Protein AF-A0AAE0T7Z6-F1 (afdb_monomer_lite)

pLDDT: mean 78.96, std 19.2, range [40.0, 98.56]

Radius of gyration: 51.31 Å; chains: 1; bounding box: 105×43×134 Å

Foldseek 3Di:
DDDPPPPPPPPPPPDPPPPPVVLVPPPDPQQSVLVVVCVVPVDCVSNVVVVVQVVVQVVCVVVVNHDDDDDPPPPPVPPPPDDPVRVVVVVVVVVVVVVVVVVVVVVVVVVVVVVVVVVVVVVVVVVVVVVVVVVVVVVVVVVVVVVVVVVVVVVVVVVVVVVVVVVVVVVVCCVVVVDPVVPPVVPPPDDDD

Organism: NCBI:txid2493646

InterPro domains:
  IPR000837 AP-1 transcription factor [PR00042] (80-96)
  IPR000837 AP-1 transcription factor [PR00042] (97-113)
  IPR0008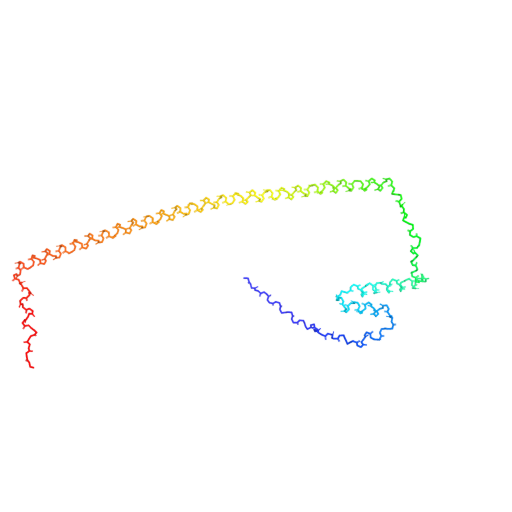37 AP-1 transcription factor [PR00042] (115-136)
  IPR000837 AP-1 transcription factor [PTHR23351] (67-143)
  IPR004827 Basic-leucine zipper domain [PF07716] (91-139)
  IPR004827 Basic-leucine zipper domain [PS00036] (92-107)
  IPR004827 Basic-leucine zipper domain [PS50217] (87-143)
  IPR004827 Basic-leucine zipper domain [SM00338] (85-149)
  IPR045314 G-box binding factor 1-like, bZIP domain, plant [cd14702] (92-139)
  IPR046347 Basic-leucine zipper domain superfamily [SSF57959] (89-145)

Secondary structure (DSSP, 8-state):
-------------S-----TTTTTT---HHHHHHHHHHHHH--SHHHHHHHHHHHHHHHHHHTT--S----STT---------HHHHHHHHHHHHHHHHHHHHHHHHHHHHHHHHHHHHHHHHHHHHHHHHHHHHHHHHHHHHHHHHHHHHHHHHHHHHHHHHHHHHHHHHHHHHHH---TTSSTTSSS----

Structure (mmCIF, N/CA/C/O backbone):
data_AF-A0AAE0T7Z6-F1
#
_entry.id   AF-A0AAE0T7Z6-F1
#
loop_
_atom_site.group_PDB
_atom_site.id
_atom_site.type_symbol
_atom_site.label_atom_id
_atom_site.label_alt_id
_atom_site.label_comp_id
_atom_site.label_asym_id
_atom_site.label_entity_id
_atom_site.label_seq_id
_atom_site.pdbx_PDB_ins_code
_atom_site.Cartn_x
_atom_site.Cartn_y
_atom_site.Cartn_z
_atom_site.occupancy
_atom_site.B_iso_or_equiv
_atom_site.auth_seq_id
_atom_site.auth_comp_id
_atom_site.auth_asym_id
_atom_site.auth_atom_id
_atom_site.pdbx_PDB_model_num
ATOM 1 N N . MET A 1 1 ? -0.550 -25.466 -12.190 1.00 42.50 1 MET A N 1
ATOM 2 C CA . MET A 1 1 ? -1.464 -25.586 -11.035 1.00 42.50 1 MET A CA 1
ATOM 3 C C . MET A 1 1 ? -2.795 -26.023 -11.608 1.00 42.50 1 MET A C 1
ATOM 5 O O . MET A 1 1 ? -3.252 -25.369 -12.529 1.00 42.50 1 MET A O 1
ATOM 9 N N . LYS A 1 2 ? -3.289 -27.204 -11.223 1.00 40.00 2 LYS A N 1
ATOM 10 C CA . LYS A 1 2 ? -4.511 -27.785 -11.791 1.00 40.00 2 LYS A CA 1
ATOM 11 C C . LYS A 1 2 ? -5.716 -27.111 -11.142 1.00 40.00 2 LYS A C 1
ATOM 13 O O . LYS A 1 2 ? -5.804 -27.109 -9.916 1.00 40.00 2 LYS A O 1
ATOM 18 N N . ASP A 1 3 ? -6.593 -26.559 -11.967 1.00 43.00 3 ASP A N 1
ATOM 19 C CA . ASP A 1 3 ? -7.880 -26.020 -11.553 1.00 43.00 3 ASP A CA 1
ATOM 20 C C . ASP A 1 3 ? -8.740 -27.156 -10.995 1.00 43.00 3 ASP A C 1
ATOM 22 O O . ASP A 1 3 ? -9.009 -28.153 -11.667 1.00 43.00 3 ASP A O 1
ATOM 26 N N . ILE A 1 4 ? -9.130 -27.029 -9.730 1.00 48.72 4 ILE A N 1
ATOM 27 C CA . ILE A 1 4 ? -10.102 -27.916 -9.102 1.00 48.72 4 ILE A CA 1
ATOM 28 C C . ILE A 1 4 ? -11.473 -27.390 -9.521 1.00 48.72 4 ILE A C 1
ATOM 30 O O . ILE A 1 4 ? -11.993 -26.444 -8.933 1.00 48.72 4 ILE A O 1
ATOM 34 N N . GLN A 1 5 ? -12.049 -27.994 -10.559 1.00 46.00 5 GLN A N 1
ATOM 35 C CA . GLN A 1 5 ? -13.480 -27.904 -10.819 1.00 46.00 5 GLN A CA 1
ATOM 36 C C . GLN A 1 5 ? -14.205 -28.641 -9.692 1.00 46.00 5 GLN A C 1
ATOM 38 O O . GLN A 1 5 ? -14.305 -29.867 -9.686 1.00 46.00 5 GLN A O 1
ATOM 43 N N . THR A 1 6 ? -14.685 -27.898 -8.700 1.00 53.03 6 THR A N 1
ATOM 44 C CA . THR A 1 6 ? -15.659 -28.419 -7.745 1.00 53.03 6 THR A CA 1
ATOM 45 C C . THR A 1 6 ? -17.020 -28.457 -8.431 1.00 53.03 6 THR A C 1
ATOM 47 O O . THR A 1 6 ? -17.718 -27.446 -8.491 1.00 53.03 6 THR A O 1
ATOM 50 N N . ASN A 1 7 ? -17.380 -29.631 -8.951 1.00 47.44 7 ASN A N 1
ATOM 51 C CA . ASN A 1 7 ? -18.761 -30.002 -9.240 1.00 47.44 7 ASN A CA 1
ATOM 52 C C . ASN A 1 7 ? -19.573 -29.871 -7.947 1.00 47.44 7 ASN A C 1
ATOM 54 O O . ASN A 1 7 ? -19.468 -30.710 -7.054 1.00 47.44 7 ASN A O 1
ATOM 58 N N . PHE A 1 8 ? -20.370 -28.814 -7.850 1.00 43.12 8 PHE A N 1
ATOM 59 C CA . PHE A 1 8 ? -21.420 -28.695 -6.849 1.00 43.12 8 PHE A CA 1
ATOM 60 C C . PHE A 1 8 ? -22.763 -28.838 -7.567 1.00 43.12 8 PHE A C 1
ATOM 62 O O . PHE A 1 8 ? -23.544 -27.897 -7.655 1.00 43.12 8 PHE A O 1
ATOM 69 N N . GLU A 1 9 ? -23.030 -30.031 -8.106 1.00 46.75 9 GLU A N 1
ATOM 70 C CA . GLU A 1 9 ? -24.392 -30.446 -8.464 1.00 46.75 9 GLU A CA 1
ATOM 71 C C . GLU A 1 9 ? -25.144 -30.814 -7.179 1.00 46.75 9 GLU A C 1
ATOM 73 O O . GLU A 1 9 ? -25.493 -31.960 -6.907 1.00 46.75 9 GLU A O 1
ATOM 78 N N . GLY A 1 10 ? -25.335 -29.808 -6.329 1.00 44.94 10 GLY A N 1
ATOM 79 C CA . GLY A 1 10 ? -26.368 -29.830 -5.313 1.00 44.94 10 GLY A CA 1
ATOM 80 C C . GLY A 1 10 ? -27.631 -29.313 -5.973 1.00 44.94 10 GLY A C 1
ATOM 81 O O . GLY A 1 10 ? -27.719 -28.124 -6.271 1.00 44.94 10 GLY A O 1
ATOM 82 N N . ILE A 1 11 ? -28.583 -30.210 -6.218 1.00 50.00 11 ILE A N 1
ATOM 83 C CA . ILE A 1 11 ? -29.955 -29.886 -6.605 1.00 50.00 11 ILE A CA 1
ATOM 84 C C . ILE A 1 11 ? -30.555 -29.056 -5.463 1.00 50.00 11 ILE A C 1
ATOM 86 O O . ILE A 1 11 ? -31.155 -29.586 -4.532 1.00 50.00 11 ILE A O 1
ATOM 90 N N . TRP A 1 12 ? -30.348 -27.744 -5.496 1.00 45.66 12 TRP A N 1
ATOM 91 C CA . TRP A 1 12 ? -31.204 -26.821 -4.773 1.00 45.66 12 TRP A CA 1
ATOM 92 C C . TRP A 1 12 ? -32.406 -26.589 -5.681 1.00 45.66 12 TRP A C 1
ATOM 94 O O . TRP A 1 12 ? -32.208 -26.152 -6.821 1.00 45.66 12 TRP A O 1
ATOM 104 N N . PRO A 1 13 ? -33.636 -26.915 -5.247 1.00 42.12 13 PRO A N 1
ATOM 105 C CA . PRO A 1 13 ? -34.819 -26.634 -6.044 1.00 42.12 13 PRO A CA 1
ATOM 106 C C . PRO A 1 13 ? -34.825 -25.128 -6.315 1.00 42.12 13 PRO A C 1
ATOM 108 O O . PRO A 1 13 ? -34.997 -24.322 -5.405 1.00 42.12 13 PRO A O 1
ATOM 111 N N . THR A 1 14 ? -34.541 -24.744 -7.561 1.00 50.53 14 THR A N 1
ATOM 112 C CA . THR A 1 14 ? -34.293 -23.343 -7.951 1.00 50.53 14 THR A CA 1
ATOM 113 C C . THR A 1 14 ? -35.596 -22.547 -8.081 1.00 50.53 14 THR A C 1
ATOM 115 O O . THR A 1 14 ? -35.606 -21.397 -8.498 1.00 50.53 14 THR A O 1
ATOM 118 N N . SER A 1 15 ? -36.714 -23.122 -7.664 1.00 51.69 15 SER A N 1
ATOM 119 C CA . SER A 1 15 ? -38.012 -22.473 -7.707 1.00 51.69 15 SER A CA 1
ATOM 120 C C . SER A 1 15 ? -38.960 -23.225 -6.782 1.00 51.69 15 SER A C 1
ATOM 122 O O . SER A 1 15 ? -39.793 -24.014 -7.225 1.00 51.69 15 SER A O 1
ATOM 124 N N . LEU A 1 16 ? -38.831 -22.992 -5.472 1.00 48.28 16 LEU A N 1
ATOM 125 C CA . LEU A 1 16 ? -40.032 -22.999 -4.645 1.00 48.28 16 LEU A CA 1
ATOM 126 C C . LEU A 1 16 ? -40.771 -21.716 -5.037 1.00 48.28 16 LEU A C 1
ATOM 128 O O . LEU A 1 16 ? -40.530 -20.649 -4.473 1.00 48.28 16 LEU A O 1
ATOM 132 N N . GLU A 1 17 ? -41.566 -21.793 -6.104 1.00 48.84 17 GLU A N 1
ATOM 133 C CA . GLU A 1 17 ? -42.569 -20.775 -6.379 1.00 48.84 17 GLU A CA 1
ATOM 134 C C . GLU A 1 17 ? -43.516 -20.810 -5.180 1.00 48.84 17 GLU A C 1
ATOM 136 O O . GLU A 1 17 ? -44.363 -21.691 -5.057 1.00 48.84 17 GLU A O 1
ATOM 141 N N . PHE A 1 18 ? -43.276 -19.922 -4.214 1.00 48.41 18 PHE A N 1
ATOM 142 C CA . PHE A 1 18 ? -44.240 -19.641 -3.165 1.00 48.41 18 PHE A CA 1
ATOM 143 C C . PHE A 1 18 ? -45.483 -19.124 -3.882 1.00 48.41 18 PHE A C 1
ATOM 145 O O . PHE A 1 18 ? -45.470 -18.017 -4.424 1.00 48.41 18 PHE A O 1
ATOM 152 N N . ASN A 1 19 ? -46.519 -19.958 -3.954 1.00 52.12 19 ASN A N 1
ATOM 153 C CA . ASN A 1 19 ? -47.765 -19.578 -4.588 1.00 52.12 19 ASN A CA 1
ATOM 154 C C . ASN A 1 19 ? -48.351 -18.393 -3.816 1.00 52.12 19 ASN A C 1
ATOM 156 O O . ASN A 1 19 ? -48.460 -18.407 -2.590 1.00 52.12 19 ASN A O 1
ATOM 160 N N . GLU A 1 20 ? -48.762 -17.365 -4.551 1.00 51.91 20 GLU A N 1
ATOM 161 C CA . GLU A 1 20 ? -49.383 -16.134 -4.043 1.00 51.91 20 GLU A CA 1
ATOM 162 C C . GLU A 1 20 ? -50.635 -16.413 -3.174 1.00 51.91 20 GLU A C 1
ATOM 164 O O . GLU A 1 20 ? -51.070 -15.573 -2.386 1.00 51.91 20 GLU A O 1
ATOM 169 N N . THR A 1 21 ? -51.172 -17.634 -3.263 1.00 53.25 21 THR A N 1
ATOM 170 C CA . THR A 1 21 ? -52.272 -18.175 -2.460 1.00 53.25 21 THR A CA 1
ATOM 171 C C . THR A 1 21 ? -51.919 -18.432 -0.993 1.00 53.25 21 THR A C 1
ATOM 173 O O . THR A 1 21 ? -52.811 -18.359 -0.152 1.00 53.25 21 THR A O 1
ATOM 176 N N . ASP A 1 22 ? -50.648 -18.662 -0.652 1.00 57.28 22 ASP A N 1
ATOM 177 C CA . ASP A 1 22 ? -50.241 -19.041 0.714 1.00 57.28 22 ASP A CA 1
ATOM 178 C C . ASP A 1 22 ? -50.213 -17.832 1.669 1.00 57.28 22 ASP A C 1
ATOM 180 O O . ASP A 1 22 ? -50.346 -17.962 2.887 1.00 57.28 22 ASP A O 1
ATOM 184 N N . LEU A 1 23 ? -50.095 -16.618 1.120 1.00 54.03 23 LEU A N 1
ATOM 185 C CA . LEU A 1 23 ? -50.122 -15.363 1.882 1.00 54.03 23 LEU A CA 1
ATOM 186 C C . LEU A 1 23 ? -51.544 -14.932 2.274 1.00 54.03 23 LEU A C 1
ATOM 188 O O . LEU A 1 23 ? -51.715 -14.147 3.211 1.00 54.03 23 LEU A O 1
ATOM 192 N N . ILE A 1 24 ? -52.562 -15.440 1.571 1.00 56.72 24 ILE A N 1
ATOM 193 C CA . ILE A 1 24 ? -53.980 -15.118 1.796 1.00 56.72 24 ILE A CA 1
ATOM 194 C C . ILE A 1 24 ? -54.523 -15.861 3.032 1.00 56.72 24 ILE A C 1
ATOM 196 O O . ILE A 1 24 ? -55.458 -15.387 3.675 1.00 56.72 24 ILE A O 1
ATOM 200 N N . GLU A 1 25 ? -53.898 -16.975 3.427 1.00 59.03 25 GLU A N 1
ATOM 201 C CA . GLU A 1 25 ? -54.308 -17.794 4.579 1.00 59.03 25 GLU A CA 1
ATOM 202 C C . GLU A 1 25 ? -53.742 -17.328 5.937 1.00 59.03 25 GLU A C 1
ATOM 204 O O . GLU A 1 25 ? -54.143 -17.835 6.992 1.00 59.03 25 GLU A O 1
ATOM 209 N N . ILE A 1 26 ? -52.847 -16.333 5.956 1.00 62.91 26 ILE A N 1
ATOM 210 C CA . ILE A 1 26 ? -52.280 -15.794 7.201 1.00 62.91 26 ILE A CA 1
ATOM 211 C C . ILE A 1 26 ? -53.323 -14.909 7.898 1.00 62.91 26 ILE A C 1
ATOM 213 O O . ILE A 1 26 ? -53.554 -13.765 7.512 1.00 62.91 26 ILE A O 1
ATOM 217 N N . LYS A 1 27 ? -53.932 -15.436 8.967 1.00 68.50 27 LYS A N 1
ATOM 218 C CA . LYS A 1 27 ? -54.974 -14.745 9.755 1.00 68.50 27 LYS A CA 1
ATOM 219 C C . LYS A 1 27 ? -54.482 -13.496 10.493 1.00 68.50 27 LYS A C 1
ATOM 221 O O . LYS A 1 27 ? -55.284 -12.617 10.790 1.00 68.50 27 LYS A O 1
ATOM 226 N N . ASP A 1 28 ? -53.196 -13.439 10.836 1.00 80.25 28 ASP A N 1
ATOM 227 C CA . ASP A 1 28 ? -52.617 -12.316 11.573 1.00 80.25 28 ASP A CA 1
ATOM 228 C C . ASP A 1 28 ? -52.152 -11.222 10.604 1.00 80.25 28 ASP A C 1
ATOM 230 O O . ASP A 1 28 ? -51.183 -11.384 9.855 1.00 80.25 28 ASP A O 1
ATOM 234 N N . GLU A 1 29 ? -52.854 -10.088 10.639 1.00 85.31 29 GLU A N 1
ATOM 235 C CA . GLU A 1 29 ? -52.602 -8.936 9.774 1.00 85.31 29 GLU A CA 1
ATOM 236 C C . GLU A 1 29 ? -51.159 -8.434 9.884 1.00 85.31 29 GLU A C 1
ATOM 238 O O . GLU A 1 29 ? -50.555 -8.033 8.888 1.00 85.31 29 GLU A O 1
ATOM 243 N N . THR A 1 30 ? -50.574 -8.492 11.080 1.00 84.69 30 THR A N 1
ATOM 244 C CA . THR A 1 30 ? -49.224 -7.972 11.312 1.00 84.69 30 THR A CA 1
ATOM 245 C C . THR A 1 30 ? -48.164 -8.848 10.648 1.00 84.69 30 THR A C 1
ATOM 247 O O . THR A 1 30 ? -47.227 -8.339 10.026 1.00 84.69 30 THR A O 1
ATOM 250 N N . VAL A 1 31 ? -48.349 -10.167 10.708 1.00 86.25 31 VAL A N 1
ATOM 251 C CA . VAL A 1 31 ? -47.479 -11.162 10.071 1.00 86.25 31 VAL A CA 1
ATOM 252 C C . VAL A 1 31 ? -47.603 -11.077 8.551 1.00 86.25 31 VAL A C 1
ATOM 254 O O . VAL A 1 31 ? -46.588 -11.072 7.850 1.00 86.25 31 VAL A O 1
ATOM 257 N N . ARG A 1 32 ? -48.830 -10.909 8.042 1.00 86.88 32 ARG A N 1
ATOM 258 C CA . ARG A 1 32 ? -49.098 -10.710 6.611 1.00 86.88 32 ARG A CA 1
ATOM 259 C C . ARG A 1 32 ? -48.392 -9.467 6.067 1.00 86.88 32 ARG A C 1
ATOM 261 O O . ARG A 1 32 ? -47.738 -9.533 5.029 1.00 86.88 32 ARG A O 1
ATOM 268 N N . GLN A 1 33 ? -48.451 -8.347 6.787 1.00 88.69 33 GLN A N 1
ATOM 269 C CA . GLN A 1 33 ? -47.761 -7.115 6.393 1.00 88.69 33 GLN A CA 1
ATOM 270 C C . GLN A 1 33 ? -46.238 -7.279 6.348 1.00 88.69 33 GLN A C 1
ATOM 272 O O . GLN A 1 33 ? -45.601 -6.789 5.416 1.00 88.69 33 GLN A O 1
ATOM 277 N N . ALA A 1 34 ? -45.642 -7.995 7.306 1.00 89.88 34 ALA A N 1
ATOM 278 C CA . ALA A 1 34 ? -44.207 -8.278 7.288 1.00 89.88 34 ALA A CA 1
ATOM 279 C C . ALA A 1 34 ? -43.800 -9.145 6.080 1.00 89.88 34 ALA A C 1
ATOM 281 O O . ALA A 1 34 ? -42.752 -8.900 5.477 1.00 89.88 34 ALA A O 1
ATOM 282 N N . ALA A 1 35 ? -44.639 -10.113 5.694 1.00 88.94 35 ALA A N 1
ATOM 283 C CA . ALA A 1 35 ? -44.428 -10.947 4.511 1.00 88.94 35 ALA A CA 1
ATOM 284 C C . ALA A 1 35 ? -44.523 -10.155 3.202 1.00 88.94 35 ALA A C 1
ATOM 286 O O . ALA A 1 35 ? -43.626 -10.251 2.364 1.00 88.94 35 ALA A O 1
ATOM 287 N N . LEU A 1 36 ? -45.528 -9.287 3.071 1.00 89.62 36 LEU A N 1
ATOM 288 C CA . LEU A 1 36 ? -45.643 -8.384 1.923 1.00 89.62 36 LEU A CA 1
ATOM 289 C C . LEU A 1 36 ? -44.443 -7.431 1.827 1.00 89.62 36 LEU A C 1
ATOM 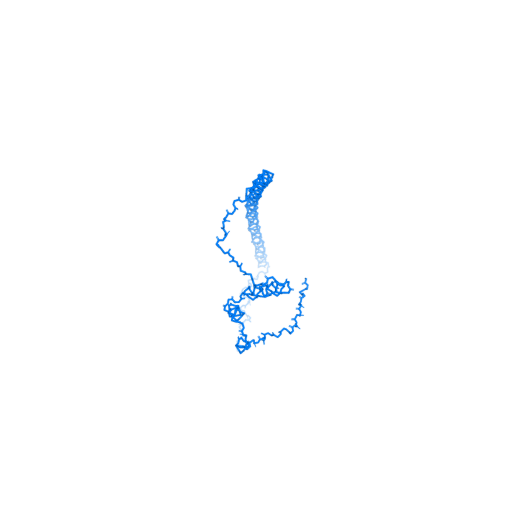291 O O . LEU A 1 36 ? -43.902 -7.223 0.744 1.00 89.62 36 LEU A O 1
ATOM 295 N N . GLN A 1 37 ? -43.971 -6.890 2.955 1.00 90.00 37 GLN A N 1
ATOM 296 C CA . GLN A 1 37 ? -42.778 -6.037 2.976 1.00 90.00 37 GLN A CA 1
ATOM 297 C C . GLN A 1 37 ? -41.517 -6.789 2.548 1.00 90.00 37 GLN A C 1
ATOM 299 O O . GLN A 1 37 ? -40.691 -6.230 1.824 1.00 90.00 37 GLN A O 1
ATOM 304 N N . TYR A 1 38 ? -41.359 -8.045 2.967 1.00 91.94 38 TYR A N 1
ATOM 305 C CA . TYR A 1 38 ? -40.264 -8.894 2.504 1.00 91.94 38 TYR A CA 1
ATOM 306 C C . TYR A 1 38 ? -40.332 -9.116 0.993 1.00 91.94 38 TYR A C 1
ATOM 308 O O . TYR A 1 38 ? -39.331 -8.907 0.314 1.00 91.94 38 TYR A O 1
ATOM 316 N N . GLN A 1 39 ? -41.510 -9.448 0.463 1.00 87.88 39 GLN A N 1
ATOM 317 C CA . GLN A 1 39 ? -41.711 -9.657 -0.971 1.00 87.88 39 GLN A CA 1
ATOM 318 C C . GLN A 1 39 ? -41.406 -8.391 -1.787 1.00 87.88 39 GLN A C 1
ATOM 320 O O . GLN A 1 39 ? -40.763 -8.468 -2.829 1.00 87.88 39 GLN A O 1
ATOM 325 N N . GLN A 1 40 ? -41.809 -7.217 -1.294 1.00 90.31 40 GLN A N 1
ATOM 326 C CA . GLN A 1 40 ? -41.565 -5.937 -1.966 1.00 90.31 40 GLN A CA 1
ATOM 327 C C . GLN A 1 40 ? -40.098 -5.488 -1.905 1.00 90.31 40 GLN A C 1
ATOM 329 O O . GLN A 1 40 ? -39.595 -4.901 -2.859 1.00 90.31 40 GLN A O 1
ATOM 334 N N . THR A 1 41 ? -39.409 -5.712 -0.781 1.00 89.19 41 THR A N 1
ATOM 335 C CA . THR A 1 41 ? -38.055 -5.169 -0.549 1.00 89.19 41 THR A CA 1
ATOM 336 C C . THR A 1 41 ? -36.927 -6.181 -0.749 1.00 89.19 41 THR A C 1
ATOM 338 O O . THR A 1 41 ? -35.766 -5.783 -0.827 1.00 89.19 41 THR A O 1
ATOM 341 N N . GLY A 1 42 ? -37.230 -7.481 -0.766 1.00 88.75 42 GLY A N 1
ATOM 342 C CA . GLY A 1 42 ? -36.255 -8.578 -0.756 1.00 88.75 42 GLY A CA 1
ATOM 343 C C . GLY A 1 42 ? -35.429 -8.683 0.536 1.00 88.75 42 GLY A C 1
ATOM 344 O O . GLY A 1 42 ? -34.536 -9.523 0.641 1.00 88.75 42 GLY A O 1
ATOM 345 N N . SER A 1 43 ? -35.687 -7.833 1.535 1.00 90.56 43 SER A N 1
ATOM 346 C CA . SER A 1 43 ? -34.926 -7.785 2.784 1.00 90.56 43 SER A CA 1
ATOM 347 C C . SER A 1 43 ? -35.570 -8.677 3.834 1.00 90.56 43 SER A C 1
ATOM 349 O O . SER A 1 43 ? -36.682 -8.396 4.254 1.00 90.56 43 SER A O 1
ATOM 351 N N . LEU A 1 44 ? -34.872 -9.707 4.323 1.00 92.75 44 LEU A N 1
ATOM 352 C CA . LEU A 1 44 ? -35.381 -10.674 5.318 1.00 92.75 44 LEU A CA 1
ATOM 353 C C . LEU A 1 44 ? -35.724 -10.052 6.696 1.00 92.75 44 LEU A C 1
ATOM 355 O O . LEU A 1 44 ? -36.350 -10.675 7.553 1.00 92.75 44 LEU A O 1
ATOM 359 N N . LEU A 1 45 ? -35.314 -8.805 6.927 1.00 93.69 45 LEU A N 1
ATOM 360 C CA . LEU A 1 45 ? -35.407 -8.131 8.218 1.00 93.69 45 LEU A CA 1
ATOM 361 C C . LEU A 1 45 ? -36.836 -8.001 8.799 1.00 93.69 45 LEU A C 1
ATOM 363 O O . LEU A 1 45 ? -36.968 -8.183 10.012 1.00 93.69 45 LEU A O 1
ATOM 367 N N . PRO A 1 46 ? -37.901 -7.692 8.029 1.00 92.50 46 PRO A N 1
ATOM 368 C CA . PRO A 1 46 ? -39.267 -7.602 8.549 1.00 92.50 46 PRO A CA 1
ATOM 369 C C . PRO A 1 46 ? -39.763 -8.927 9.138 1.00 92.50 46 PRO A C 1
ATOM 371 O O . PRO A 1 46 ? -40.357 -8.927 10.215 1.00 92.50 46 PRO A O 1
ATOM 374 N N . ILE A 1 47 ? -39.440 -10.053 8.493 1.00 93.00 47 ILE A N 1
ATOM 375 C CA . ILE A 1 47 ? -39.808 -11.397 8.960 1.00 93.00 47 ILE A CA 1
ATOM 376 C C . ILE A 1 47 ? -39.082 -11.739 10.259 1.00 93.00 47 ILE A C 1
ATOM 378 O O . ILE A 1 47 ? -39.716 -12.117 11.239 1.00 93.00 47 ILE A O 1
ATOM 382 N N . VAL A 1 48 ? -37.764 -11.527 10.305 1.00 95.12 48 VAL A N 1
ATOM 383 C CA . VAL A 1 48 ? -36.949 -11.823 11.499 1.00 95.12 48 VAL A CA 1
ATOM 384 C C . VAL A 1 48 ? -37.387 -10.978 12.696 1.00 95.12 48 VAL A C 1
ATOM 386 O O . VAL A 1 48 ? -37.447 -11.462 13.826 1.00 95.12 48 VAL A O 1
ATOM 389 N N . LYS A 1 49 ? -37.730 -9.705 12.466 1.00 92.88 49 LYS A N 1
ATOM 390 C CA . LYS A 1 49 ? -38.285 -8.842 13.516 1.00 92.88 49 LYS A CA 1
ATOM 391 C C . LYS A 1 49 ? -39.618 -9.370 14.036 1.00 92.88 49 LYS A C 1
ATOM 393 O O . LYS A 1 49 ? -39.840 -9.323 15.245 1.00 92.88 49 LYS A O 1
ATOM 398 N N . MET A 1 50 ? -40.481 -9.858 13.147 1.00 92.00 50 MET A N 1
ATOM 399 C CA . MET A 1 50 ? -41.765 -10.436 13.533 1.00 92.00 50 MET A CA 1
ATOM 400 C C . MET A 1 50 ? -41.579 -11.716 14.352 1.00 92.00 50 MET A C 1
ATOM 402 O O . MET A 1 50 ? -42.138 -11.824 15.439 1.00 92.00 50 MET A O 1
ATOM 406 N N . GLU A 1 51 ? -40.722 -12.632 13.898 1.00 92.69 51 GLU A N 1
ATOM 407 C CA . GLU A 1 51 ? -40.398 -13.869 14.619 1.00 92.69 51 GLU A CA 1
ATOM 408 C C . GLU A 1 51 ? -39.896 -13.572 16.039 1.00 92.69 51 GLU A C 1
ATOM 410 O O . GLU A 1 51 ? -40.391 -14.126 17.025 1.00 92.69 51 GLU A O 1
ATOM 415 N N . LEU A 1 52 ? -38.953 -12.632 16.160 1.00 94.50 52 LEU A N 1
ATOM 416 C CA . LEU A 1 52 ? -38.421 -12.211 17.450 1.00 94.50 52 LEU A CA 1
ATOM 417 C C . LEU A 1 52 ? -39.514 -11.608 18.344 1.00 94.50 52 LEU A C 1
ATOM 419 O O . LEU A 1 52 ? -39.567 -11.920 19.535 1.00 94.50 52 LEU A O 1
ATOM 423 N N . LYS A 1 53 ? -40.400 -10.778 17.780 1.00 90.75 53 LYS A N 1
ATOM 424 C CA . LYS A 1 53 ? -41.534 -10.186 18.504 1.00 90.75 53 LYS A CA 1
ATOM 425 C C . LYS A 1 53 ? -42.468 -11.274 19.043 1.00 90.75 53 LYS A C 1
ATOM 427 O O . LYS A 1 53 ? -42.754 -11.271 20.239 1.00 90.75 53 LYS A O 1
ATOM 432 N N . CYS A 1 54 ? -42.880 -12.227 18.206 1.00 89.94 54 CYS A N 1
ATOM 433 C CA . CYS A 1 54 ? -43.737 -13.346 18.606 1.00 89.94 54 CYS A CA 1
ATOM 434 C C . CYS A 1 54 ? -43.089 -14.185 19.712 1.00 89.94 54 CYS A C 1
ATOM 436 O O . CYS A 1 54 ? -43.734 -14.486 20.714 1.00 89.94 54 CYS A O 1
ATOM 438 N N . LYS A 1 55 ? -41.792 -14.488 19.589 1.00 93.25 55 LYS A N 1
ATOM 439 C CA . LYS A 1 55 ? -41.047 -15.254 20.597 1.00 93.25 55 LYS A CA 1
ATOM 440 C C . LYS A 1 55 ? -40.980 -14.539 21.947 1.00 93.25 55 LYS A C 1
ATOM 442 O O . LYS A 1 55 ? -41.128 -15.168 22.993 1.00 93.25 55 LYS A O 1
ATOM 447 N N . ILE A 1 56 ? -40.767 -13.224 21.941 1.00 92.38 56 ILE A N 1
ATOM 448 C CA . ILE A 1 56 ? -40.759 -12.413 23.166 1.00 92.38 56 ILE A CA 1
ATOM 449 C C . ILE A 1 56 ? -42.148 -12.411 23.811 1.00 92.38 56 ILE A C 1
ATOM 451 O O . ILE A 1 56 ? -42.252 -12.656 25.012 1.00 92.38 56 ILE A O 1
ATOM 455 N N . LEU A 1 57 ? -43.204 -12.179 23.027 1.00 87.69 57 LEU A N 1
ATOM 456 C CA . LEU A 1 57 ? -44.578 -12.160 23.534 1.00 87.69 57 LEU A CA 1
ATOM 457 C C . LEU A 1 57 ? -45.001 -13.525 24.084 1.00 87.69 57 LEU A C 1
ATOM 459 O O . LEU A 1 57 ? -45.553 -13.591 25.177 1.00 87.69 57 LEU A O 1
ATOM 463 N N . GLN A 1 58 ? -44.661 -14.618 23.400 1.00 90.56 58 GLN A N 1
ATOM 464 C CA . GLN A 1 58 ? -44.920 -15.977 23.874 1.00 90.56 58 GLN A CA 1
ATOM 465 C C . GLN A 1 58 ? -44.234 -16.251 25.219 1.00 90.56 58 GLN A C 1
ATOM 467 O O . GLN A 1 58 ? -44.865 -16.758 26.147 1.00 90.56 58 GLN A O 1
ATOM 472 N N . ASN A 1 59 ? -42.961 -15.866 25.356 1.00 91.88 59 ASN A N 1
ATOM 473 C CA . ASN A 1 59 ? -42.233 -16.012 26.617 1.00 91.88 59 ASN A CA 1
ATOM 474 C C . ASN A 1 59 ? -42.880 -15.197 27.747 1.00 91.88 59 ASN A C 1
ATOM 476 O O . ASN A 1 59 ? -42.989 -15.693 28.866 1.00 91.88 59 ASN A O 1
ATOM 480 N N . ARG A 1 60 ? -43.346 -13.977 27.468 1.00 91.31 60 ARG A N 1
ATOM 481 C CA . ARG A 1 60 ? -44.041 -13.140 28.458 1.00 91.31 60 ARG A CA 1
ATOM 482 C C . ARG A 1 60 ? -45.393 -13.713 28.862 1.00 91.31 60 ARG A C 1
ATOM 484 O O . ARG A 1 60 ? -45.676 -13.803 30.053 1.00 91.31 60 ARG A O 1
ATOM 491 N N . LEU A 1 61 ? -46.189 -14.169 27.897 1.00 88.56 61 LEU A N 1
ATOM 492 C CA . LEU A 1 61 ? -47.474 -14.818 28.162 1.00 88.56 61 LEU A CA 1
ATOM 493 C C . LEU A 1 61 ? -47.296 -16.082 29.006 1.00 88.56 61 LEU A C 1
ATOM 495 O O . LEU A 1 61 ? -48.040 -16.278 29.961 1.00 88.56 61 LEU A O 1
ATOM 499 N N . SER A 1 62 ? -46.257 -16.884 28.741 1.00 90.06 62 SER A N 1
ATOM 500 C CA . SER A 1 62 ? -45.944 -18.065 29.561 1.00 90.06 62 SER A CA 1
ATOM 501 C C . SER A 1 62 ? -45.579 -17.731 31.014 1.00 90.06 62 SER A C 1
ATOM 503 O O . SER A 1 62 ? -45.707 -18.581 31.890 1.00 90.06 62 SER A O 1
ATOM 505 N N . ARG A 1 63 ? -45.155 -16.489 31.279 1.00 92.25 63 ARG A N 1
ATOM 506 C CA . ARG A 1 63 ? -44.857 -15.953 32.616 1.00 92.25 63 ARG A CA 1
ATOM 507 C C . ARG A 1 63 ? -46.017 -15.155 33.221 1.00 92.25 63 ARG A C 1
ATOM 509 O O . ARG A 1 63 ? -45.893 -14.681 34.343 1.00 92.25 63 ARG A O 1
ATOM 516 N N . GLY A 1 64 ? -47.125 -14.991 32.493 1.00 89.44 64 GLY A N 1
ATOM 517 C CA . GLY A 1 64 ? -48.273 -14.184 32.918 1.00 89.44 64 GLY A CA 1
ATOM 518 C C . GLY A 1 64 ? -48.069 -12.666 32.816 1.00 89.44 64 GLY A C 1
ATOM 519 O O . GLY A 1 64 ? -48.856 -11.914 33.376 1.00 89.44 64 GLY A O 1
ATOM 520 N N . GLU A 1 65 ? -47.040 -12.192 32.104 1.00 82.44 65 GLU A N 1
ATOM 521 C CA . GLU A 1 65 ? -46.613 -10.778 32.072 1.00 82.44 65 GLU A CA 1
ATOM 522 C C . GLU A 1 65 ? -47.335 -9.906 31.017 1.00 82.44 65 GLU A C 1
ATOM 524 O O . GLU A 1 65 ? -46.882 -8.793 30.730 1.00 82.44 65 GLU A O 1
ATOM 529 N N . GLY A 1 66 ? -48.428 -10.402 30.423 1.00 80.75 66 GLY A N 1
ATOM 530 C CA . GLY A 1 66 ? -49.260 -9.673 29.452 1.00 80.75 66 GLY A CA 1
ATOM 531 C C . GLY A 1 66 ? -48.525 -9.152 28.203 1.00 80.75 66 GLY A C 1
ATOM 532 O O . GLY A 1 66 ? -47.349 -9.454 27.961 1.00 80.75 66 GLY A O 1
ATOM 533 N N . GLU A 1 67 ? -49.238 -8.370 27.385 1.00 80.50 67 GLU A N 1
ATOM 534 C CA . GLU A 1 67 ? -48.660 -7.661 26.236 1.00 80.50 67 GLU A CA 1
ATOM 535 C C . GLU A 1 67 ? -47.834 -6.442 26.692 1.00 80.50 67 GLU A C 1
ATOM 537 O O . GLU A 1 67 ? -48.081 -5.851 27.742 1.00 80.50 67 GLU A O 1
ATOM 542 N N . ILE A 1 68 ? -46.795 -6.092 25.926 1.00 80.12 68 ILE A N 1
ATOM 543 C CA . ILE A 1 68 ? -45.903 -4.974 26.255 1.00 80.12 68 ILE A CA 1
ATOM 544 C C . ILE A 1 68 ? -46.599 -3.651 25.935 1.00 80.12 68 ILE A C 1
ATOM 546 O O . ILE A 1 68 ? -46.569 -3.196 24.793 1.00 80.12 68 ILE A O 1
ATOM 550 N N . GLU A 1 69 ? -47.144 -2.993 26.950 1.00 77.06 69 GLU A N 1
ATOM 551 C CA . GLU A 1 69 ? -47.550 -1.594 26.844 1.00 77.06 69 GLU A CA 1
ATOM 552 C C . GLU A 1 69 ? -46.312 -0.706 27.007 1.00 77.06 69 GLU A C 1
ATOM 554 O O . GLU A 1 69 ? -45.737 -0.577 28.089 1.00 77.06 69 GLU A O 1
ATOM 559 N N . ILE A 1 70 ? -45.836 -0.141 25.897 1.00 71.62 70 ILE A N 1
ATOM 560 C CA . ILE A 1 70 ? -44.751 0.839 25.930 1.00 71.62 70 ILE A CA 1
ATOM 561 C C . ILE A 1 70 ? -45.389 2.199 26.180 1.00 71.62 70 ILE A C 1
ATOM 563 O O . ILE A 1 70 ? -45.928 2.817 25.262 1.00 71.62 70 ILE A O 1
ATOM 567 N N . ASP A 1 71 ? -45.312 2.671 27.419 1.00 71.69 71 ASP A N 1
ATOM 568 C CA . ASP A 1 71 ? -45.645 4.053 27.720 1.00 71.69 71 ASP A CA 1
ATOM 569 C C . ASP A 1 71 ? -44.531 4.973 27.196 1.00 71.69 71 ASP A C 1
ATOM 571 O O . ASP A 1 71 ? -43.426 5.048 27.734 1.00 71.69 71 ASP A O 1
ATOM 575 N N . PHE A 1 72 ? -44.814 5.658 26.091 1.00 71.31 72 PHE A N 1
ATOM 576 C CA . PHE A 1 72 ? -43.897 6.632 25.502 1.00 71.31 72 PHE A CA 1
ATOM 577 C C . PHE A 1 72 ? -43.947 7.994 26.206 1.00 71.31 72 PHE A C 1
ATOM 579 O O . PHE A 1 72 ? -43.111 8.848 25.906 1.00 71.31 72 PHE A O 1
ATOM 586 N N . THR A 1 73 ? -44.895 8.211 27.125 1.00 67.38 73 THR A N 1
ATOM 587 C CA . THR A 1 73 ? -45.089 9.501 27.801 1.00 67.38 73 THR A CA 1
ATOM 588 C C . THR A 1 73 ? -44.186 9.676 29.023 1.00 67.38 73 THR A C 1
ATOM 590 O O . THR A 1 73 ? -43.749 10.790 29.293 1.00 67.38 73 THR A O 1
ATOM 593 N N . SER A 1 74 ? -43.783 8.585 29.681 1.00 59.25 74 SER A N 1
ATOM 594 C CA . SER A 1 74 ? -42.840 8.583 30.815 1.00 59.25 74 SER A CA 1
ATOM 595 C C . SER A 1 74 ? -41.364 8.621 30.421 1.00 59.25 74 SER A C 1
ATOM 597 O O . SER A 1 74 ? -40.481 8.497 31.273 1.00 59.25 74 SER A O 1
ATOM 599 N N . ARG A 1 75 ? -41.051 8.837 29.138 1.00 57.88 75 ARG A N 1
ATOM 600 C CA . ARG A 1 75 ? -39.673 9.027 28.672 1.00 57.88 75 ARG A CA 1
ATOM 601 C C . ARG A 1 75 ? -39.187 10.437 29.006 1.00 57.88 75 ARG A C 1
ATOM 603 O O . ARG A 1 75 ? -38.687 11.155 28.142 1.00 57.88 75 ARG A O 1
ATOM 610 N N . GLU A 1 76 ? -39.293 10.824 30.272 1.00 61.91 76 GLU A N 1
ATOM 611 C CA . GLU A 1 76 ? -38.382 11.816 30.804 1.00 61.91 76 GLU A CA 1
ATOM 612 C C . GLU A 1 76 ? -36.993 11.271 30.509 1.00 61.91 76 GLU A C 1
ATOM 614 O O . GLU A 1 76 ? -36.631 10.158 30.899 1.00 61.91 76 GLU A O 1
ATOM 619 N N . SER A 1 77 ? -36.252 12.011 29.694 1.00 58.19 77 SER A N 1
ATOM 620 C CA . SER A 1 77 ? -34.840 11.799 29.450 1.00 58.19 77 SER A CA 1
ATOM 621 C C . SER A 1 77 ? -34.135 11.939 30.790 1.00 58.19 77 SER A C 1
ATOM 623 O O . SER A 1 77 ? -33.617 13.008 31.108 1.00 58.19 77 SER A O 1
ATOM 625 N N . GLY A 1 78 ? -34.198 10.886 31.605 1.00 54.00 78 GLY A N 1
ATOM 626 C CA . GLY A 1 78 ? -33.550 10.800 32.888 1.00 54.00 78 GLY A CA 1
ATOM 627 C C . GLY A 1 78 ? -32.090 11.042 32.601 1.00 54.00 78 GLY A C 1
ATOM 628 O O . GLY A 1 78 ? -31.406 10.196 32.023 1.00 54.00 78 GLY A O 1
ATOM 629 N N . GLN A 1 79 ? -31.642 12.250 32.918 1.00 59.56 79 GLN A N 1
ATOM 630 C CA . GLN A 1 79 ? -30.241 12.581 33.001 1.00 59.56 79 GLN A CA 1
ATOM 631 C C . GLN A 1 79 ? -29.719 11.697 34.127 1.00 59.56 79 GLN A C 1
ATOM 633 O O . GLN A 1 79 ? -29.719 12.094 35.288 1.00 59.56 79 GLN A O 1
ATOM 638 N N . PHE A 1 80 ? -29.367 10.453 33.793 1.00 64.81 80 PHE A N 1
ATOM 639 C CA . PHE A 1 80 ? -28.622 9.581 34.679 1.00 64.81 80 PHE A CA 1
ATOM 640 C C . PHE A 1 80 ? -27.363 10.365 35.021 1.00 64.81 80 PHE A C 1
ATOM 642 O O . PHE A 1 80 ? -26.494 10.568 34.168 1.00 64.81 80 PHE A O 1
ATOM 649 N N . GLN A 1 81 ? -27.329 10.911 36.236 1.00 75.31 81 GLN A N 1
ATOM 650 C CA . GLN A 1 81 ? -26.164 11.611 36.736 1.00 75.31 81 GLN A CA 1
ATOM 651 C C . GLN A 1 81 ? -25.067 10.561 36.835 1.00 75.31 81 GLN A C 1
ATOM 653 O O . GLN A 1 81 ? -25.124 9.666 37.675 1.00 75.31 81 GLN A O 1
ATOM 658 N N . LEU A 1 82 ? -24.126 10.623 35.893 1.00 78.38 82 LEU A N 1
ATOM 659 C CA . LEU A 1 82 ? -22.995 9.711 35.847 1.00 78.38 82 LEU A CA 1
ATOM 660 C C . LEU A 1 82 ? -22.260 9.801 37.179 1.00 78.38 82 LEU A C 1
ATOM 662 O O . LEU A 1 82 ? -21.946 10.901 37.647 1.00 78.38 82 LEU A O 1
ATOM 666 N N . SER A 1 83 ? -21.963 8.644 37.766 1.00 87.12 83 SER A N 1
ATOM 667 C CA . SER A 1 83 ? -21.128 8.602 38.962 1.00 87.12 83 SER A CA 1
ATOM 668 C C . SER A 1 83 ? -19.779 9.268 38.653 1.00 87.12 83 SER A C 1
ATOM 670 O O . SER A 1 83 ? -19.272 9.124 37.532 1.00 87.12 83 SER A O 1
ATOM 672 N N . PRO A 1 84 ? -19.148 9.974 39.608 1.00 87.31 84 PRO A N 1
ATOM 673 C CA . PRO A 1 84 ? -17.814 10.541 39.406 1.00 87.31 84 PRO A CA 1
ATOM 674 C C . PRO A 1 84 ? -16.803 9.509 38.872 1.00 87.31 84 PRO A C 1
ATOM 676 O O . PRO A 1 84 ? -15.965 9.842 38.033 1.00 87.31 84 PRO A O 1
ATOM 679 N N . GLU A 1 85 ? -16.940 8.237 39.262 1.00 89.25 85 GLU A N 1
ATOM 680 C CA . GLU A 1 85 ? -16.107 7.140 38.756 1.00 89.25 85 GLU A CA 1
ATOM 681 C C . GLU A 1 85 ? -16.350 6.841 37.260 1.00 89.25 85 GLU A C 1
ATOM 683 O O . GLU A 1 85 ? -15.417 6.584 36.493 1.00 89.25 85 GLU A O 1
ATOM 688 N N . GLU A 1 86 ? -17.603 6.912 36.803 1.00 89.19 86 GLU A N 1
ATOM 689 C CA . GLU A 1 86 ? -17.951 6.729 35.390 1.00 89.19 86 GLU A CA 1
ATOM 690 C C . GLU A 1 86 ? -17.431 7.878 34.531 1.00 89.19 86 GLU A C 1
ATOM 692 O O . GLU A 1 86 ? -16.911 7.643 33.436 1.00 89.19 86 GLU A O 1
ATOM 697 N N . ILE A 1 87 ? -17.503 9.111 35.041 1.00 90.31 87 ILE A N 1
ATOM 698 C CA . ILE A 1 87 ? -16.956 10.297 34.372 1.00 90.31 87 ILE A CA 1
ATOM 699 C C . ILE A 1 87 ? -15.445 10.135 34.170 1.00 90.31 87 ILE A C 1
ATOM 701 O O . ILE A 1 87 ? -14.938 10.358 33.064 1.00 90.31 87 ILE A O 1
ATOM 705 N N . GLU A 1 88 ? -14.717 9.688 35.195 1.00 94.06 88 GLU A N 1
ATOM 706 C CA . GLU A 1 88 ? -13.275 9.452 35.097 1.00 94.06 88 GLU A CA 1
ATOM 707 C C . GLU A 1 88 ? -12.942 8.347 34.081 1.00 94.06 88 GLU A C 1
ATOM 709 O O . GLU A 1 88 ? -12.055 8.509 33.234 1.00 94.06 88 GLU A O 1
ATOM 714 N N . ARG A 1 89 ? -13.699 7.243 34.096 1.00 95.19 89 ARG A N 1
ATOM 715 C CA . ARG A 1 89 ? -13.540 6.135 33.142 1.00 95.19 89 ARG A CA 1
ATOM 716 C C . ARG A 1 89 ? -13.772 6.591 31.699 1.00 95.19 89 ARG A C 1
ATOM 718 O O . ARG A 1 89 ? -13.007 6.227 30.799 1.00 95.19 89 ARG A O 1
ATOM 725 N N . ILE A 1 90 ? -14.792 7.418 31.473 1.00 94.56 90 ILE A N 1
ATOM 726 C CA . ILE A 1 90 ? -15.085 8.016 30.164 1.00 94.56 90 ILE A CA 1
ATOM 727 C C . ILE A 1 90 ? -13.939 8.931 29.726 1.00 94.56 90 ILE A C 1
ATOM 729 O O . ILE A 1 90 ? -13.492 8.833 28.580 1.00 94.56 90 ILE A O 1
ATOM 733 N N . ASN A 1 91 ? -13.424 9.778 30.619 1.00 95.62 91 ASN A N 1
ATOM 734 C CA . ASN A 1 91 ? -12.325 10.693 30.312 1.00 95.62 91 ASN A CA 1
ATOM 735 C C . ASN A 1 91 ? -11.038 9.942 29.945 1.00 95.62 91 ASN A C 1
ATOM 737 O O . ASN A 1 91 ? -10.466 10.209 28.885 1.00 95.62 91 ASN A O 1
ATOM 741 N N . LYS A 1 92 ? -10.656 8.920 30.722 1.00 97.00 92 LYS A N 1
ATOM 742 C CA . LYS A 1 92 ? -9.524 8.026 30.407 1.00 97.00 92 LYS A CA 1
ATOM 743 C C . LYS A 1 92 ? -9.687 7.360 29.040 1.00 97.00 92 LYS A C 1
ATOM 745 O O . LYS A 1 92 ? -8.756 7.324 28.232 1.00 97.00 92 LYS A O 1
ATOM 750 N N . ARG A 1 93 ? -10.892 6.866 28.732 1.00 97.44 93 ARG A N 1
ATOM 751 C CA . ARG A 1 93 ? -11.184 6.248 27.429 1.00 97.44 93 ARG A CA 1
ATOM 752 C C . ARG A 1 93 ? -11.085 7.253 26.281 1.00 97.44 93 ARG A C 1
ATOM 754 O O . ARG A 1 93 ? -10.525 6.920 25.236 1.00 97.44 93 ARG A O 1
ATOM 761 N N . ARG A 1 94 ? -11.601 8.473 26.459 1.00 97.62 94 ARG A N 1
ATOM 762 C CA . ARG A 1 94 ? -11.516 9.557 25.466 1.00 97.62 94 ARG A CA 1
ATOM 763 C C . ARG A 1 94 ? -10.070 9.953 25.197 1.00 97.62 94 ARG A C 1
ATOM 765 O O . ARG A 1 94 ? -9.689 10.082 24.035 1.00 97.62 94 ARG A O 1
ATOM 772 N N . GLU A 1 95 ? -9.260 10.092 26.240 1.00 97.62 95 GLU A N 1
ATOM 773 C CA . GLU A 1 95 ? -7.841 10.418 26.111 1.00 97.62 95 GLU A CA 1
ATOM 774 C C . GLU A 1 95 ? -7.068 9.312 25.382 1.00 97.62 95 GLU A C 1
ATOM 776 O O . GLU A 1 95 ? -6.375 9.582 24.397 1.00 97.62 95 GLU A O 1
ATOM 781 N N . SER A 1 96 ? -7.269 8.052 25.773 1.00 97.81 96 SER A N 1
ATOM 782 C CA . SER A 1 96 ? -6.655 6.904 25.098 1.00 97.81 96 SER A CA 1
ATOM 783 C C . SER A 1 96 ? -7.063 6.806 23.621 1.00 97.81 96 SER A C 1
ATOM 785 O O . SER A 1 96 ? -6.218 6.600 22.741 1.00 97.81 96 SER A O 1
ATOM 787 N N . ASN A 1 97 ? -8.345 7.032 23.309 1.00 97.75 97 ASN A N 1
ATOM 788 C CA . ASN A 1 97 ? -8.823 7.064 21.927 1.00 97.75 97 ASN A CA 1
ATOM 789 C C . ASN A 1 97 ? -8.188 8.224 21.146 1.00 97.75 97 ASN A C 1
ATOM 791 O O . ASN A 1 97 ? -7.700 8.017 20.036 1.00 97.75 97 ASN A O 1
ATOM 795 N N . ARG A 1 98 ? -8.093 9.417 21.746 1.00 98.31 98 ARG A N 1
ATOM 796 C CA . ARG A 1 98 ? -7.435 10.586 21.145 1.00 98.31 98 ARG A CA 1
ATOM 797 C C . ARG A 1 98 ? -5.977 10.284 20.792 1.00 98.31 98 ARG A C 1
ATOM 799 O O . ARG A 1 98 ? -5.545 10.582 19.673 1.00 98.31 98 ARG A O 1
ATOM 806 N N . LEU A 1 99 ? -5.229 9.665 21.706 1.00 98.25 99 LEU A N 1
ATOM 807 C CA . LEU A 1 99 ? -3.840 9.256 21.474 1.00 98.25 99 LEU A CA 1
ATOM 808 C C . LEU A 1 99 ? -3.741 8.190 20.376 1.00 98.25 99 LEU A C 1
ATOM 810 O O . LEU A 1 99 ? -2.931 8.321 19.455 1.00 98.25 99 LEU A O 1
ATOM 814 N N . SER A 1 100 ? -4.609 7.180 20.417 1.00 98.19 100 SER A N 1
ATOM 815 C CA . SER A 1 100 ? -4.660 6.103 19.422 1.00 98.19 100 SER A CA 1
ATOM 816 C C . SER A 1 100 ? -4.998 6.627 18.025 1.00 98.19 100 SER A C 1
ATOM 818 O O . SER A 1 100 ? -4.331 6.274 17.050 1.00 98.19 100 SER A O 1
ATOM 820 N N . ALA A 1 101 ? -5.968 7.537 17.912 1.00 98.31 101 ALA A N 1
ATOM 821 C CA . ALA A 1 101 ? -6.335 8.186 16.660 1.00 98.31 101 ALA A CA 1
ATOM 822 C C . ALA A 1 101 ? -5.174 9.020 16.103 1.00 98.31 101 ALA A C 1
ATOM 824 O O . ALA A 1 101 ? -4.862 8.926 14.912 1.00 98.31 101 ALA A O 1
ATOM 825 N N . ARG A 1 102 ? -4.472 9.786 16.954 1.00 98.38 102 ARG A N 1
ATOM 826 C CA . ARG A 1 102 ? -3.265 10.528 16.550 1.00 98.38 102 ARG A CA 1
ATOM 827 C C . ARG A 1 102 ? -2.170 9.580 16.057 1.00 98.38 102 ARG A C 1
ATOM 829 O O . ARG A 1 102 ? -1.620 9.814 14.982 1.00 98.38 102 ARG A O 1
ATOM 836 N N . LYS A 1 103 ? -1.888 8.496 16.788 1.00 98.56 103 LYS A N 1
ATOM 837 C CA . LYS A 1 103 ? -0.893 7.480 16.403 1.00 98.56 103 LYS A CA 1
ATOM 838 C C . LYS A 1 103 ? -1.252 6.818 15.073 1.00 98.56 103 LYS A C 1
ATOM 840 O O . LYS A 1 103 ? -0.388 6.693 14.210 1.00 98.56 103 LYS A O 1
ATOM 845 N N . SER A 1 104 ? -2.519 6.460 14.875 1.00 98.56 104 SER A N 1
ATOM 846 C CA . SER A 1 104 ? -3.019 5.878 13.624 1.00 98.56 104 SER A CA 1
ATOM 847 C C . SER A 1 104 ? -2.843 6.837 12.441 1.00 98.56 104 SER A C 1
ATOM 849 O O . SER A 1 104 ? -2.244 6.472 11.426 1.00 98.56 104 SER A O 1
ATOM 851 N N . ARG A 1 105 ? -3.249 8.107 12.599 1.00 98.44 105 ARG A N 1
ATOM 852 C CA . ARG A 1 105 ? -3.047 9.156 11.584 1.00 98.44 105 ARG A CA 1
ATOM 853 C C . ARG A 1 105 ? -1.566 9.349 11.250 1.00 98.44 105 ARG A C 1
ATOM 855 O O . ARG A 1 105 ? -1.212 9.392 10.073 1.00 98.44 105 ARG A O 1
ATOM 862 N N . MET A 1 106 ? -0.694 9.410 12.259 1.00 98.19 106 MET A N 1
ATOM 863 C CA . MET A 1 106 ? 0.756 9.540 12.060 1.00 98.19 106 MET A CA 1
ATOM 864 C C . MET A 1 106 ? 1.354 8.315 11.359 1.00 98.19 106 MET A C 1
ATOM 866 O O . MET A 1 106 ? 2.144 8.480 10.431 1.00 98.19 106 MET A O 1
ATOM 870 N N . LYS A 1 107 ? 0.936 7.097 11.730 1.00 98.38 107 LYS A N 1
ATOM 871 C CA . LYS A 1 107 ? 1.366 5.854 11.070 1.00 98.38 107 LYS A CA 1
ATOM 872 C C . LYS A 1 107 ? 0.973 5.854 9.593 1.00 98.38 107 LYS A C 1
ATOM 874 O O . LYS A 1 107 ? 1.821 5.582 8.748 1.00 98.38 107 LYS A O 1
ATOM 879 N N . LYS A 1 108 ? -0.271 6.233 9.273 1.00 98.31 108 LYS A N 1
ATOM 880 C CA . LYS A 1 108 ? -0.744 6.349 7.885 1.00 98.31 108 LYS A CA 1
ATOM 881 C C . LYS A 1 108 ? 0.050 7.401 7.108 1.00 98.31 108 LYS A C 1
ATOM 883 O O . LYS A 1 108 ? 0.510 7.117 6.007 1.00 98.31 108 LYS A O 1
ATOM 888 N N . LYS A 1 109 ? 0.278 8.583 7.692 1.00 98.38 109 LYS A N 1
ATOM 889 C CA . LYS A 1 109 ? 1.072 9.653 7.063 1.00 98.38 109 LYS A CA 1
ATOM 890 C C . LYS A 1 109 ? 2.514 9.212 6.793 1.00 98.38 109 LYS A C 1
ATOM 892 O O . LYS A 1 109 ? 3.021 9.447 5.702 1.00 98.38 109 LYS A O 1
ATOM 897 N N . SER A 1 110 ? 3.155 8.549 7.756 1.00 98.06 110 SER A N 1
ATOM 898 C CA . SER A 1 110 ? 4.514 8.021 7.600 1.00 98.06 110 SER A CA 1
ATOM 899 C C . SER A 1 110 ? 4.584 6.939 6.521 1.00 98.06 110 SER A C 1
ATOM 901 O O . SER A 1 110 ? 5.474 6.997 5.681 1.00 98.06 110 SER A O 1
ATOM 903 N N . ALA A 1 111 ? 3.629 6.003 6.490 1.00 98.25 111 ALA A N 1
ATOM 904 C CA . ALA A 1 111 ? 3.567 4.965 5.460 1.00 98.25 111 ALA A CA 1
ATOM 905 C C . ALA A 1 111 ? 3.431 5.564 4.052 1.00 98.25 111 ALA A C 1
ATOM 907 O O . ALA A 1 111 ? 4.202 5.218 3.163 1.00 98.25 111 ALA A O 1
ATOM 908 N N . VAL A 1 112 ? 2.524 6.530 3.872 1.00 98.31 112 VAL A N 1
ATOM 909 C CA . VAL A 1 112 ? 2.379 7.255 2.598 1.00 98.31 112 VAL A CA 1
ATOM 910 C C . VAL A 1 112 ? 3.666 8.001 2.238 1.00 98.31 112 VAL A C 1
ATOM 912 O O . VAL A 1 112 ? 4.075 7.981 1.083 1.00 98.31 112 VAL A O 1
ATOM 915 N N . GLY A 1 113 ? 4.326 8.638 3.209 1.00 98.44 113 GLY A N 1
ATOM 916 C CA . GLY A 1 113 ? 5.603 9.320 2.984 1.00 98.44 113 GLY A CA 1
ATOM 917 C C . GLY A 1 113 ? 6.711 8.375 2.515 1.00 98.44 113 GLY A C 1
ATOM 918 O O . GLY A 1 113 ? 7.425 8.704 1.572 1.00 98.44 113 GLY A O 1
ATOM 919 N N . LYS A 1 114 ? 6.820 7.188 3.126 1.00 98.31 114 LYS A N 1
ATOM 920 C CA . LYS A 1 114 ? 7.779 6.151 2.714 1.00 98.31 114 LYS A CA 1
ATOM 921 C C . LYS A 1 114 ? 7.513 5.678 1.287 1.00 98.31 114 LYS A C 1
ATOM 923 O O . LYS A 1 114 ? 8.429 5.711 0.478 1.00 98.31 114 LYS A O 1
ATOM 928 N N . LEU A 1 115 ? 6.262 5.342 0.973 1.00 98.38 115 LEU A N 1
ATOM 929 C CA . LEU A 1 115 ? 5.874 4.898 -0.368 1.00 98.38 115 LEU A CA 1
ATOM 930 C C . LEU A 1 115 ? 6.155 5.966 -1.429 1.00 98.38 115 LEU A C 1
ATOM 932 O O . LEU A 1 115 ? 6.703 5.656 -2.475 1.00 98.38 115 LEU A O 1
ATOM 936 N N . LYS A 1 116 ? 5.843 7.240 -1.156 1.00 98.44 116 LYS A N 1
ATOM 937 C CA . LYS A 1 116 ? 6.160 8.337 -2.086 1.00 98.44 116 LYS A CA 1
ATOM 938 C C . LYS A 1 116 ? 7.659 8.468 -2.345 1.00 98.44 116 LYS A C 1
ATOM 940 O O . LYS A 1 116 ? 8.056 8.708 -3.478 1.00 98.44 116 LYS A O 1
ATOM 945 N N . LYS A 1 117 ? 8.477 8.324 -1.299 1.00 98.44 117 LYS A N 1
ATOM 946 C CA . LYS A 1 117 ? 9.935 8.370 -1.431 1.00 98.44 117 LYS A CA 1
ATOM 947 C C . LYS A 1 117 ? 10.445 7.198 -2.271 1.00 98.44 117 LYS A C 1
ATOM 949 O O . LYS A 1 117 ? 11.232 7.411 -3.181 1.00 98.44 117 LYS A O 1
ATOM 954 N N . GLU A 1 118 ? 9.953 5.994 -2.002 1.00 98.38 118 GLU A N 1
ATOM 955 C CA . GLU A 1 118 ? 10.313 4.786 -2.747 1.00 98.38 118 GLU A CA 1
ATOM 956 C C . GLU A 1 118 ? 9.919 4.880 -4.226 1.00 98.38 118 GLU A C 1
ATOM 958 O O . GLU A 1 118 ? 10.733 4.572 -5.093 1.00 98.38 118 GLU A O 1
ATOM 963 N N . VAL A 1 119 ? 8.718 5.385 -4.528 1.00 98.50 119 VAL A N 1
ATOM 964 C CA . VAL A 1 119 ? 8.285 5.651 -5.909 1.00 98.50 119 VAL A CA 1
ATOM 965 C C . VAL A 1 119 ? 9.248 6.614 -6.600 1.00 98.50 119 VAL A C 1
ATOM 967 O O . VAL A 1 119 ? 9.746 6.290 -7.672 1.00 98.50 119 VAL A O 1
ATOM 970 N N . ALA A 1 120 ? 9.584 7.742 -5.969 1.00 98.38 120 ALA A N 1
ATOM 971 C CA . ALA A 1 120 ? 10.511 8.712 -6.549 1.00 98.38 120 ALA A CA 1
ATOM 972 C C . ALA A 1 120 ? 11.915 8.118 -6.789 1.00 98.38 120 ALA A C 1
ATOM 974 O O . ALA A 1 120 ? 12.534 8.368 -7.823 1.00 98.38 120 ALA A O 1
ATOM 975 N N . GLU A 1 121 ? 12.419 7.301 -5.859 1.00 98.50 121 GLU A N 1
ATOM 976 C CA . GLU A 1 121 ? 13.701 6.603 -6.013 1.00 98.50 121 GLU A CA 1
ATOM 977 C C . GLU A 1 121 ? 13.672 5.595 -7.172 1.00 98.50 121 GLU A C 1
ATOM 979 O O . GLU A 1 121 ? 14.631 5.506 -7.944 1.00 98.50 121 GLU A O 1
ATOM 984 N N . LEU A 1 122 ? 12.581 4.838 -7.316 1.00 98.56 122 LEU A N 1
ATOM 985 C CA . LEU A 1 122 ? 12.405 3.878 -8.405 1.00 98.56 122 LEU A CA 1
ATOM 986 C C . LEU A 1 122 ? 12.243 4.569 -9.760 1.00 98.56 122 LEU A C 1
ATOM 988 O O . LEU A 1 122 ? 12.832 4.112 -10.736 1.00 98.56 122 LEU A O 1
ATOM 992 N N . GLU A 1 123 ? 11.504 5.674 -9.830 1.00 98.44 123 GLU A N 1
ATOM 993 C CA . GLU A 1 123 ? 11.357 6.483 -11.044 1.00 98.44 123 GLU A CA 1
ATOM 994 C C . GLU A 1 123 ? 12.703 7.055 -11.501 1.00 98.44 123 GLU A C 1
ATOM 996 O O . GLU A 1 123 ? 13.050 6.945 -12.680 1.00 98.44 123 GLU A O 1
ATOM 1001 N N . ALA A 1 124 ? 13.506 7.582 -10.570 1.00 98.44 124 ALA A N 1
ATOM 1002 C CA . ALA A 1 124 ? 14.850 8.075 -10.867 1.00 98.44 124 ALA A CA 1
ATOM 1003 C C . ALA A 1 124 ? 15.761 6.961 -11.412 1.00 98.44 124 ALA A C 1
ATOM 1005 O O . ALA A 1 124 ? 16.405 7.135 -12.450 1.00 98.44 124 ALA A O 1
ATOM 1006 N N . LYS A 1 125 ? 15.765 5.787 -10.764 1.00 98.44 125 LYS A N 1
ATOM 1007 C CA . LYS A 1 125 ? 16.518 4.611 -11.235 1.00 98.44 125 LYS A CA 1
ATOM 1008 C C . LYS A 1 125 ? 16.044 4.143 -12.608 1.00 98.44 125 LYS A C 1
ATOM 1010 O O . LYS A 1 125 ? 16.864 3.857 -13.472 1.00 98.44 125 LYS A O 1
ATOM 1015 N N . ASN A 1 126 ? 14.733 4.086 -12.831 1.00 98.44 126 ASN A N 1
ATOM 1016 C CA . ASN A 1 126 ? 14.162 3.669 -14.109 1.00 98.44 126 ASN A CA 1
ATOM 1017 C C . ASN A 1 126 ? 14.571 4.626 -15.235 1.00 98.44 126 ASN A C 1
ATOM 1019 O O . ASN A 1 126 ? 14.986 4.176 -16.300 1.00 98.44 126 ASN A O 1
ATOM 1023 N N . SER A 1 127 ? 14.515 5.935 -14.980 1.00 98.38 127 SER A N 1
ATOM 1024 C CA . SER A 1 127 ? 14.963 6.958 -15.927 1.00 98.38 127 SER A CA 1
ATOM 1025 C C . SER A 1 127 ? 16.442 6.786 -16.290 1.00 98.38 127 SER A C 1
ATOM 1027 O O . SER A 1 127 ? 16.778 6.720 -17.472 1.00 98.38 127 SER A O 1
ATOM 1029 N N . SER A 1 128 ? 17.309 6.605 -15.289 1.00 98.44 128 SER A N 1
ATOM 1030 C CA . SER A 1 128 ? 18.743 6.369 -15.501 1.00 98.44 128 SER A CA 1
ATOM 1031 C C . SER A 1 128 ? 19.010 5.098 -16.318 1.00 98.44 128 SER A C 1
ATOM 1033 O O . SER A 1 128 ? 19.723 5.153 -17.318 1.00 98.44 128 SER A O 1
ATOM 1035 N N . LEU A 1 129 ? 18.365 3.979 -15.975 1.00 98.56 129 LEU A N 1
ATOM 1036 C CA . LEU A 1 129 ? 18.506 2.721 -16.718 1.00 98.56 129 LEU A CA 1
ATOM 1037 C C . LEU A 1 129 ? 17.993 2.834 -18.159 1.00 98.56 129 LEU A C 1
ATOM 1039 O O . LEU A 1 129 ? 18.572 2.259 -19.078 1.00 98.56 129 LEU A O 1
ATOM 1043 N N . ARG A 1 130 ? 16.911 3.588 -18.392 1.00 98.31 130 ARG A N 1
ATOM 1044 C CA . ARG A 1 130 ? 16.410 3.854 -19.749 1.00 98.31 130 ARG A CA 1
ATOM 1045 C C . ARG A 1 130 ? 17.412 4.655 -20.571 1.00 98.31 130 ARG A C 1
ATOM 1047 O O . ARG A 1 130 ? 17.592 4.344 -21.745 1.00 98.31 130 ARG A O 1
ATOM 1054 N N . GLN A 1 131 ? 18.049 5.661 -19.975 1.00 98.38 131 GLN A N 1
ATOM 1055 C CA . GLN A 1 131 ? 19.092 6.444 -20.639 1.00 98.38 131 GLN A CA 1
ATOM 1056 C C . GLN A 1 131 ? 20.294 5.571 -21.004 1.00 98.38 131 GLN A C 1
ATOM 1058 O O . GLN A 1 131 ? 20.744 5.609 -22.147 1.00 98.38 131 GLN A O 1
ATOM 1063 N N . GLU A 1 132 ? 20.755 4.732 -20.077 1.00 98.44 132 GLU A N 1
ATOM 1064 C CA . GLU A 1 132 ? 21.848 3.787 -20.325 1.00 98.44 132 GLU A CA 1
ATOM 1065 C C . GLU A 1 132 ? 21.501 2.802 -21.449 1.00 98.44 132 GLU A C 1
ATOM 1067 O O . GLU A 1 132 ? 22.283 2.580 -22.371 1.00 98.44 132 GLU A O 1
ATOM 1072 N N . LEU A 1 133 ? 20.280 2.273 -21.447 1.00 98.50 133 LEU A N 1
ATOM 1073 C CA . LEU A 1 133 ? 19.798 1.381 -22.495 1.00 98.50 133 LEU A CA 1
ATOM 1074 C C . LEU A 1 133 ? 19.717 2.075 -23.864 1.00 98.50 133 LEU A C 1
ATOM 1076 O O . LEU A 1 133 ? 20.031 1.453 -24.880 1.00 98.50 133 LEU A O 1
ATOM 1080 N N . ILE A 1 134 ? 19.320 3.350 -23.918 1.00 98.38 134 ILE A N 1
ATOM 1081 C CA . ILE A 1 134 ? 19.361 4.144 -25.156 1.00 98.38 134 ILE A CA 1
ATOM 1082 C C . ILE A 1 134 ? 20.809 4.310 -25.627 1.00 98.38 134 ILE A C 1
ATOM 1084 O O . ILE A 1 134 ? 21.089 4.036 -26.794 1.00 98.38 134 ILE A O 1
ATOM 1088 N N . HIS A 1 135 ? 21.719 4.690 -24.727 1.00 98.38 135 HIS A N 1
ATOM 1089 C CA . HIS A 1 135 ? 23.141 4.855 -25.026 1.00 98.38 135 HIS A CA 1
ATOM 1090 C C . HIS A 1 135 ? 23.749 3.567 -25.602 1.00 98.38 135 HIS A C 1
ATOM 1092 O O . HIS A 1 135 ? 24.300 3.571 -26.701 1.00 98.38 135 HIS A O 1
ATOM 1098 N N . LEU A 1 136 ? 23.556 2.433 -24.925 1.00 98.44 136 LEU A N 1
ATOM 1099 C CA . LEU A 1 136 ? 24.071 1.135 -25.368 1.00 98.44 136 LEU A CA 1
ATOM 1100 C C . LEU A 1 136 ? 23.481 0.698 -26.713 1.00 98.44 136 LEU A C 1
ATOM 1102 O O . LEU A 1 136 ? 24.177 0.114 -27.544 1.00 98.44 136 LEU A O 1
ATOM 1106 N N . ARG A 1 137 ? 22.200 0.990 -26.973 1.00 98.31 137 ARG A N 1
ATOM 1107 C CA . ARG A 1 137 ? 21.586 0.717 -28.283 1.00 98.31 137 ARG A CA 1
ATOM 1108 C C . ARG A 1 137 ? 22.194 1.572 -29.386 1.00 98.31 137 ARG A C 1
ATOM 1110 O O . ARG A 1 137 ? 22.421 1.056 -30.477 1.00 98.31 137 ARG A O 1
ATOM 1117 N N . GLN A 1 138 ? 22.455 2.849 -29.119 1.00 98.31 138 GLN A N 1
ATOM 1118 C CA . GLN A 1 138 ? 23.115 3.737 -30.075 1.00 98.31 138 GLN A CA 1
ATOM 1119 C C . GLN A 1 138 ? 24.537 3.262 -30.368 1.00 98.31 138 GLN A C 1
ATOM 1121 O O . GLN A 1 138 ? 24.919 3.160 -31.533 1.00 98.31 138 GLN A O 1
ATOM 1126 N N . GLU A 1 139 ? 25.290 2.898 -29.332 1.00 98.25 139 GLU A N 1
ATOM 1127 C CA . GLU A 1 139 ? 26.651 2.390 -29.470 1.00 98.25 139 GLU A CA 1
ATOM 1128 C C . GLU A 1 139 ? 26.692 1.080 -30.264 1.00 98.25 139 GLU A C 1
ATOM 1130 O O . GLU A 1 139 ? 27.446 0.966 -31.233 1.00 98.25 139 GLU A O 1
ATOM 1135 N N . LYS A 1 140 ? 25.803 0.132 -29.944 1.00 98.25 140 LYS A N 1
ATOM 1136 C CA . LYS A 1 140 ? 25.633 -1.103 -30.718 1.00 98.25 140 LYS A CA 1
ATOM 1137 C C . LYS A 1 140 ? 25.329 -0.809 -32.187 1.00 98.25 140 LYS A C 1
ATOM 1139 O O . LYS A 1 140 ? 25.972 -1.377 -33.065 1.00 98.25 140 LYS A O 1
ATOM 1144 N N . SER A 1 141 ? 24.365 0.066 -32.470 1.00 98.00 141 SER A N 1
ATOM 1145 C CA . SER A 1 141 ? 24.001 0.427 -33.845 1.00 98.00 141 SER A CA 1
ATOM 1146 C C . SER A 1 141 ? 25.163 1.082 -34.589 1.00 98.00 141 SER A C 1
ATOM 1148 O O . SER A 1 141 ? 25.401 0.752 -35.752 1.00 98.00 141 SER A O 1
ATOM 1150 N N . ARG A 1 142 ? 25.930 1.952 -33.920 1.00 98.06 142 ARG A N 1
ATOM 1151 C CA . ARG A 1 142 ? 27.138 2.571 -34.482 1.00 98.06 142 ARG A CA 1
ATOM 1152 C C . ARG A 1 142 ? 28.168 1.512 -34.866 1.00 98.06 142 ARG A C 1
ATOM 1154 O O . ARG A 1 142 ? 28.669 1.537 -35.986 1.00 98.06 142 ARG A O 1
ATOM 1161 N N . LEU A 1 143 ? 28.446 0.571 -33.966 1.00 97.62 143 LEU A N 1
ATOM 1162 C CA . LEU A 1 143 ? 29.401 -0.513 -34.201 1.00 97.62 143 LEU A CA 1
ATOM 1163 C C . LEU A 1 143 ? 28.953 -1.439 -35.334 1.00 97.62 143 LEU A C 1
ATOM 1165 O O . LEU A 1 143 ? 29.756 -1.762 -36.202 1.00 97.62 143 LEU A O 1
ATOM 1169 N N . LEU A 1 144 ? 27.674 -1.820 -35.376 1.00 97.38 144 LEU A N 1
ATOM 1170 C CA . LEU A 1 144 ? 27.127 -2.637 -36.464 1.00 97.38 144 LEU A CA 1
ATOM 1171 C C . LEU A 1 144 ? 27.207 -1.923 -37.814 1.00 97.38 144 LEU A C 1
ATOM 1173 O O . LEU A 1 144 ? 27.557 -2.543 -38.818 1.00 97.38 144 LEU A O 1
ATOM 1177 N N . THR A 1 145 ? 26.914 -0.622 -37.836 1.00 97.31 145 THR A N 1
ATOM 1178 C CA . THR A 1 145 ? 27.023 0.206 -39.045 1.00 97.31 145 THR A CA 1
ATOM 1179 C C . THR A 1 145 ? 28.474 0.278 -39.514 1.00 97.31 145 THR A C 1
ATOM 1181 O O . THR A 1 145 ? 28.746 0.042 -40.689 1.00 97.31 145 THR A O 1
ATOM 1184 N N . PHE A 1 146 ? 29.410 0.526 -38.592 1.00 97.31 146 PHE A N 1
ATOM 1185 C CA . PHE A 1 146 ? 30.843 0.544 -38.879 1.00 97.31 146 PHE A CA 1
ATOM 1186 C C . PHE A 1 146 ? 31.327 -0.802 -39.429 1.00 97.31 146 PHE A C 1
ATOM 1188 O O . PHE A 1 146 ? 31.906 -0.847 -40.511 1.00 97.31 146 PHE A O 1
ATOM 1195 N N . TYR A 1 147 ? 31.010 -1.907 -38.748 1.00 96.38 147 TYR A N 1
ATOM 1196 C CA . TYR A 1 147 ? 31.391 -3.252 -39.181 1.00 96.38 147 TYR A CA 1
ATOM 1197 C C . TYR A 1 147 ? 30.826 -3.587 -40.566 1.00 96.38 147 TYR A C 1
ATOM 1199 O O . TYR A 1 147 ? 31.550 -4.070 -41.432 1.00 96.38 147 TYR A O 1
ATOM 1207 N N . SER A 1 148 ? 29.554 -3.257 -40.808 1.00 94.81 148 SER A N 1
ATOM 1208 C CA . SER A 1 148 ? 28.916 -3.451 -42.115 1.00 94.81 148 SER A CA 1
ATOM 1209 C C . SER A 1 148 ? 29.599 -2.635 -43.214 1.00 94.81 148 SER A C 1
ATOM 1211 O O . SER A 1 148 ? 29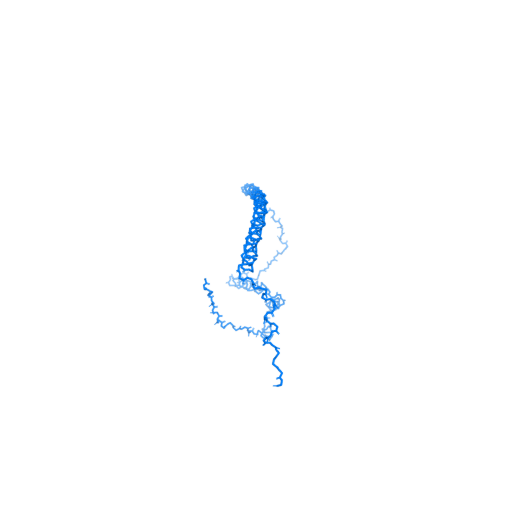.743 -3.121 -44.331 1.00 94.81 148 SER A O 1
ATOM 1213 N N . SER A 1 149 ? 30.031 -1.406 -42.912 1.00 94.62 149 SER A N 1
ATOM 1214 C CA . SER A 1 149 ? 30.772 -0.563 -43.855 1.00 94.62 149 SER A CA 1
ATOM 1215 C C . SER A 1 149 ? 32.141 -1.151 -44.192 1.00 94.62 149 SER A C 1
ATOM 1217 O O . SER A 1 149 ? 32.487 -1.246 -45.366 1.00 94.62 149 SER A O 1
ATOM 1219 N N . CYS A 1 150 ? 32.911 -1.570 -43.184 1.00 91.94 150 CYS A N 1
ATOM 1220 C CA . CYS A 1 150 ? 34.227 -2.175 -43.394 1.00 91.94 150 CYS A CA 1
ATOM 1221 C C . CYS A 1 150 ? 34.129 -3.490 -44.173 1.00 91.94 150 CYS A C 1
ATOM 1223 O O . CYS A 1 150 ? 34.905 -3.718 -45.096 1.00 91.94 150 CYS A O 1
ATOM 1225 N N . TYR A 1 151 ? 33.144 -4.330 -43.845 1.00 90.50 151 TYR A N 1
ATOM 1226 C CA . TYR A 1 151 ? 32.918 -5.595 -44.540 1.00 90.50 151 TYR A CA 1
ATOM 1227 C C . TYR A 1 151 ? 32.546 -5.387 -46.017 1.00 90.50 151 TYR A C 1
ATOM 1229 O O . TYR A 1 151 ? 33.082 -6.072 -46.886 1.00 90.50 151 TYR A O 1
ATOM 1237 N N . LYS A 1 152 ? 31.690 -4.399 -46.322 1.00 88.62 152 LYS A N 1
ATOM 1238 C CA . LYS A 1 152 ? 31.364 -4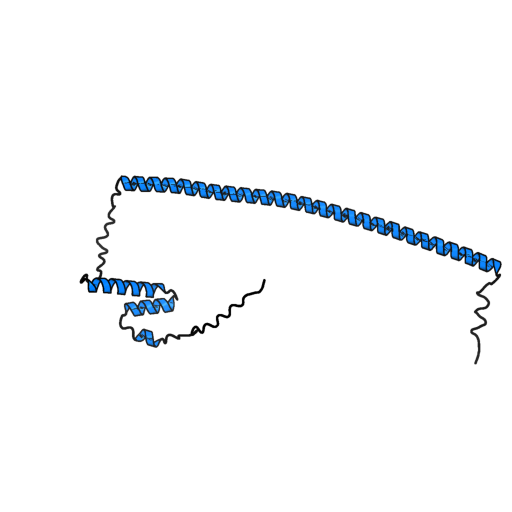.022 -47.710 1.00 88.62 152 LYS A CA 1
ATOM 1239 C C . LYS A 1 152 ? 32.595 -3.560 -48.485 1.00 88.62 152 LYS A C 1
ATOM 1241 O O . LYS A 1 152 ? 32.837 -4.076 -49.569 1.00 88.62 152 LYS A O 1
ATOM 1246 N N . GLN A 1 153 ? 33.396 -2.663 -47.906 1.00 85.94 153 GLN A N 1
ATOM 1247 C CA . GLN A 1 153 ? 34.643 -2.212 -48.531 1.00 85.94 153 GLN A CA 1
ATOM 1248 C C . GLN A 1 153 ? 35.579 -3.392 -48.808 1.00 85.94 153 GLN A C 1
ATOM 1250 O O . GLN A 1 153 ? 36.113 -3.504 -49.904 1.00 85.94 153 GLN A O 1
ATOM 1255 N N . GLN A 1 154 ? 35.743 -4.309 -47.852 1.00 80.88 154 GLN A N 1
ATOM 1256 C CA . GLN A 1 154 ? 36.596 -5.483 -48.028 1.00 80.88 154 GLN A CA 1
ATOM 1257 C C . GLN A 1 154 ? 36.136 -6.383 -49.187 1.00 80.88 154 GLN A C 1
ATOM 1259 O O . GLN A 1 154 ? 36.979 -6.826 -49.965 1.00 80.88 154 GLN A O 1
ATOM 1264 N N . ILE A 1 155 ? 34.826 -6.619 -49.330 1.00 79.81 155 ILE A N 1
ATOM 1265 C CA . ILE A 1 155 ? 34.265 -7.374 -50.466 1.00 79.81 155 ILE A CA 1
ATOM 1266 C C . ILE A 1 155 ? 34.525 -6.649 -51.791 1.00 79.81 155 ILE A C 1
ATOM 1268 O O . ILE A 1 155 ? 34.889 -7.273 -52.786 1.00 79.81 155 ILE A O 1
ATOM 1272 N N . GLU A 1 156 ? 34.342 -5.330 -51.825 1.00 78.62 156 GLU A N 1
ATOM 1273 C CA . GLU A 1 156 ? 34.610 -4.531 -53.024 1.00 78.62 156 GLU A CA 1
ATOM 1274 C C . GLU A 1 156 ? 36.093 -4.607 -53.428 1.00 78.62 156 GLU A C 1
ATOM 1276 O O . GLU A 1 156 ? 36.397 -4.775 -54.611 1.00 78.62 156 GLU A O 1
ATOM 1281 N N . PHE A 1 157 ? 37.015 -4.595 -52.459 1.00 73.00 157 PHE A N 1
ATOM 1282 C CA . PHE A 1 157 ? 38.448 -4.778 -52.709 1.00 73.00 157 PHE A CA 1
ATOM 1283 C C . PHE A 1 157 ? 38.803 -6.187 -53.214 1.00 73.00 157 PHE A C 1
ATOM 1285 O O . PHE A 1 157 ? 39.611 -6.295 -54.137 1.00 73.00 157 PHE A O 1
ATOM 1292 N N . SER A 1 158 ? 38.204 -7.257 -52.672 1.00 68.94 158 SER A N 1
ATOM 1293 C CA . SER A 1 158 ? 38.463 -8.627 -53.156 1.00 68.94 158 SER A CA 1
ATOM 1294 C C . SER A 1 158 ? 37.905 -8.863 -54.561 1.00 68.94 158 SER A C 1
ATOM 1296 O O . SER A 1 158 ? 38.570 -9.450 -55.413 1.00 68.94 158 SER A O 1
ATOM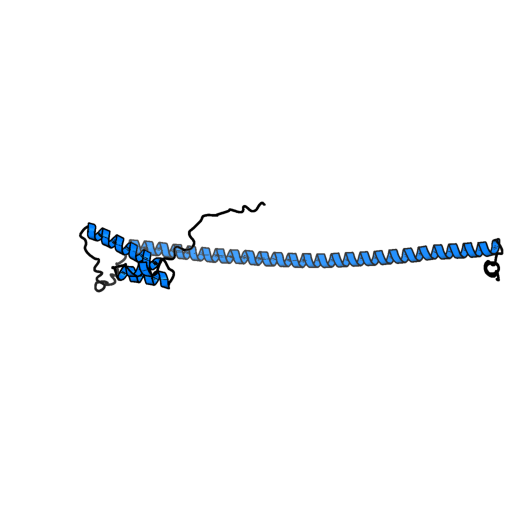 1298 N N . ASN A 1 159 ? 36.720 -8.321 -54.855 1.00 66.25 159 ASN A N 1
ATOM 1299 C CA . ASN A 1 159 ? 36.137 -8.407 -56.195 1.00 66.25 159 ASN A CA 1
ATOM 1300 C C . ASN A 1 159 ? 36.988 -7.649 -57.233 1.00 66.25 159 ASN A C 1
ATOM 1302 O O . ASN A 1 159 ? 37.074 -8.061 -58.392 1.00 66.25 159 ASN A O 1
ATOM 1306 N N . PHE A 1 160 ? 37.655 -6.563 -56.827 1.00 61.22 160 PHE A N 1
ATOM 1307 C CA . PHE A 1 160 ? 38.574 -5.819 -57.689 1.00 61.22 160 PHE A CA 1
ATOM 1308 C C . PHE A 1 160 ? 39.868 -6.596 -57.983 1.00 61.22 160 PHE A C 1
ATOM 1310 O O . PHE A 1 160 ? 40.312 -6.612 -59.135 1.00 61.22 160 PHE A O 1
ATOM 1317 N N . SER A 1 161 ? 40.457 -7.282 -56.992 1.00 60.53 161 SER A N 1
ATOM 1318 C CA . SER A 1 161 ? 41.645 -8.119 -57.220 1.00 60.53 161 SER A CA 1
ATOM 1319 C C . SER A 1 161 ? 41.351 -9.302 -58.139 1.00 60.53 161 SER A C 1
ATOM 1321 O O . SER A 1 161 ? 42.140 -9.566 -59.042 1.00 60.53 161 SER A O 1
ATOM 1323 N N . ASP A 1 162 ? 40.194 -9.949 -57.994 1.00 57.22 162 ASP A N 1
ATOM 1324 C CA . ASP A 1 162 ? 39.835 -11.111 -58.817 1.00 57.22 162 ASP A CA 1
ATOM 1325 C C . ASP A 1 162 ? 39.515 -10.711 -60.265 1.00 57.22 162 ASP A C 1
ATOM 1327 O O . ASP A 1 162 ? 39.919 -11.385 -61.217 1.00 57.22 162 ASP A O 1
ATOM 1331 N N . THR A 1 163 ? 38.873 -9.556 -60.462 1.00 59.62 163 THR A N 1
ATOM 1332 C CA . THR A 1 163 ? 38.607 -9.019 -61.806 1.00 59.62 163 THR A CA 1
ATOM 1333 C C . THR A 1 163 ? 39.901 -8.577 -62.494 1.00 59.62 163 THR A C 1
ATOM 1335 O O . THR A 1 163 ? 40.098 -8.886 -63.666 1.00 59.62 163 THR A O 1
ATOM 1338 N N . SER A 1 164 ? 40.814 -7.915 -61.772 1.00 60.81 164 SER A N 1
ATOM 1339 C CA . SER A 1 164 ? 42.110 -7.462 -62.303 1.00 60.81 164 SER A CA 1
ATOM 1340 C C . SER A 1 164 ? 43.053 -8.628 -62.624 1.00 60.81 164 SER A C 1
ATOM 1342 O O . SER A 1 164 ? 43.653 -8.664 -63.700 1.00 60.81 164 SER A O 1
ATOM 1344 N N . ILE A 1 165 ? 43.131 -9.631 -61.741 1.00 61.56 165 ILE A N 1
ATOM 1345 C CA . ILE A 1 165 ? 43.915 -10.848 -61.983 1.00 61.56 165 ILE A CA 1
ATOM 1346 C C . ILE A 1 165 ? 43.318 -11.626 -63.159 1.00 61.56 165 ILE A C 1
ATOM 1348 O O . ILE A 1 165 ? 44.066 -11.990 -64.063 1.00 61.56 165 ILE A O 1
ATOM 1352 N N . SER A 1 166 ? 41.994 -11.823 -63.223 1.00 62.62 166 SER A N 1
ATOM 1353 C CA . SER A 1 166 ? 41.387 -12.524 -64.365 1.00 62.62 166 SER A CA 1
ATOM 1354 C C . SER A 1 166 ? 41.548 -11.749 -65.677 1.00 62.62 166 SER A C 1
ATOM 1356 O O . SER A 1 166 ? 41.860 -12.355 -66.696 1.00 62.62 166 SER A O 1
ATOM 1358 N N . ALA A 1 167 ? 41.426 -10.417 -65.674 1.00 61.56 167 ALA A N 1
ATOM 1359 C CA . ALA A 1 167 ? 41.628 -9.589 -66.862 1.00 61.56 167 ALA A CA 1
ATOM 1360 C C . ALA A 1 167 ? 43.088 -9.621 -67.343 1.00 61.56 167 ALA A C 1
ATOM 1362 O O . ALA A 1 167 ? 43.336 -9.730 -68.544 1.00 61.56 167 ALA A O 1
ATOM 1363 N N . SER A 1 168 ? 44.051 -9.590 -66.417 1.00 68.44 168 SER A N 1
ATOM 1364 C CA . SER A 1 168 ? 45.482 -9.709 -66.717 1.00 68.44 168 SER A CA 1
ATOM 1365 C C . SER A 1 168 ? 45.838 -11.098 -67.258 1.00 68.44 168 SER A C 1
ATOM 1367 O O . SER A 1 168 ? 46.483 -11.207 -68.300 1.00 68.44 168 SER A O 1
ATOM 1369 N N . VAL A 1 169 ? 45.339 -12.167 -66.625 1.00 68.44 169 VAL A N 1
ATOM 1370 C CA . VAL A 1 169 ? 45.533 -13.555 -67.083 1.00 68.44 169 VAL A CA 1
ATOM 1371 C C . VAL A 1 169 ? 44.875 -13.783 -68.445 1.00 68.44 169 VAL A C 1
ATOM 1373 O O . VAL A 1 169 ? 45.501 -14.357 -69.329 1.00 68.44 169 VAL A O 1
ATOM 1376 N N . ASN A 1 170 ? 43.659 -13.282 -68.665 1.00 63.28 170 ASN A N 1
ATOM 1377 C CA . ASN A 1 170 ? 42.963 -13.399 -69.948 1.00 63.28 170 ASN A CA 1
ATOM 1378 C C . ASN A 1 170 ? 43.653 -12.594 -71.062 1.00 63.28 170 ASN A C 1
ATOM 1380 O O . ASN A 1 170 ? 43.723 -13.059 -72.197 1.00 63.28 170 ASN A O 1
ATOM 1384 N N . SER A 1 171 ? 44.201 -11.417 -70.751 1.00 69.44 171 SER A N 1
ATOM 1385 C CA . SER A 1 171 ? 45.022 -10.629 -71.682 1.00 69.44 171 SER A CA 1
ATOM 1386 C C . SER A 1 171 ? 46.333 -11.349 -72.041 1.00 69.44 171 SER A C 1
ATOM 1388 O O . SER A 1 171 ? 46.690 -11.475 -73.217 1.00 69.44 171 SER A O 1
ATOM 1390 N N . ALA A 1 172 ? 47.018 -11.907 -71.039 1.00 71.81 172 ALA A N 1
ATOM 1391 C CA . ALA A 1 172 ? 48.232 -12.693 -71.238 1.00 71.81 172 ALA A CA 1
ATOM 1392 C C . ALA A 1 172 ? 47.960 -13.972 -72.050 1.00 71.81 172 ALA A C 1
ATOM 1394 O O . ALA A 1 172 ? 48.707 -14.276 -72.976 1.00 71.81 172 ALA A O 1
ATOM 1395 N N . LEU A 1 173 ? 46.858 -14.681 -71.780 1.00 61.16 173 LEU A N 1
ATOM 1396 C CA . LEU A 1 173 ? 46.437 -15.857 -72.549 1.00 61.16 173 LEU A CA 1
ATOM 1397 C C . LEU A 1 173 ? 46.086 -15.508 -74.001 1.00 61.16 173 LEU A C 1
ATOM 1399 O O . LEU A 1 173 ? 46.495 -16.236 -74.901 1.00 61.16 173 LEU A O 1
ATOM 1403 N N . ARG A 1 174 ? 45.408 -14.379 -74.260 1.00 63.28 174 ARG A N 1
ATOM 1404 C CA . ARG A 1 174 ? 45.167 -13.895 -75.635 1.00 63.28 174 ARG A CA 1
ATOM 1405 C C . ARG A 1 174 ? 46.472 -13.641 -76.390 1.00 63.28 174 ARG A C 1
ATOM 1407 O O . ARG A 1 174 ? 46.574 -13.991 -77.560 1.00 63.28 174 ARG A O 1
ATOM 1414 N N . THR A 1 175 ? 47.479 -13.096 -75.709 1.00 69.12 175 THR A N 1
ATOM 1415 C CA . THR A 1 175 ? 48.798 -12.818 -76.302 1.00 69.12 175 THR A CA 1
ATOM 1416 C C . THR A 1 175 ? 49.594 -14.100 -76.565 1.00 69.12 175 THR A C 1
ATOM 1418 O O . THR A 1 175 ? 50.242 -14.219 -77.599 1.00 69.12 175 THR A O 1
ATOM 1421 N N . ILE A 1 176 ? 49.542 -15.071 -75.646 1.00 64.19 176 ILE A N 1
ATOM 1422 C CA . ILE A 1 176 ? 50.310 -16.324 -75.739 1.00 64.19 176 ILE A CA 1
ATOM 1423 C C . ILE A 1 176 ? 49.694 -17.297 -76.749 1.00 64.19 176 ILE A C 1
ATOM 1425 O O . ILE A 1 176 ? 50.425 -17.953 -77.485 1.00 64.19 176 ILE A O 1
ATOM 1429 N N . ILE A 1 177 ? 48.365 -17.414 -76.778 1.00 63.34 177 ILE A N 1
ATOM 1430 C CA . ILE A 1 177 ? 47.671 -18.389 -77.632 1.00 63.34 177 ILE A CA 1
ATOM 1431 C C . ILE A 1 177 ? 47.323 -17.762 -79.001 1.00 63.34 177 ILE A C 1
ATOM 1433 O O . ILE A 1 177 ? 47.024 -18.483 -79.945 1.00 63.34 177 ILE A O 1
ATOM 1437 N N . GLY A 1 178 ? 47.409 -16.432 -79.157 1.00 58.00 178 GLY A N 1
ATOM 1438 C CA . GLY A 1 178 ? 47.170 -15.747 -80.436 1.00 58.00 178 GLY A CA 1
ATOM 1439 C C . GLY A 1 178 ? 45.732 -15.877 -80.949 1.00 58.00 178 GLY A C 1
ATOM 1440 O O . GLY A 1 178 ? 45.492 -15.742 -82.146 1.00 58.00 178 GLY A O 1
ATOM 1441 N N . VAL A 1 179 ? 44.777 -16.172 -80.062 1.00 55.25 179 VAL A N 1
ATOM 1442 C CA . VAL A 1 179 ? 43.388 -16.458 -80.441 1.00 55.25 179 VAL A CA 1
ATOM 1443 C C . VAL A 1 179 ? 42.529 -15.224 -80.200 1.00 55.25 179 VAL A C 1
ATOM 1445 O O . VAL A 1 179 ? 42.085 -14.962 -79.079 1.00 55.25 179 VAL A O 1
ATOM 1448 N N . ASP A 1 180 ? 42.235 -14.494 -81.273 1.00 56.97 180 ASP A N 1
ATOM 1449 C CA . ASP A 1 180 ? 41.029 -13.671 -81.351 1.00 56.97 180 ASP A CA 1
ATOM 1450 C C . ASP A 1 180 ? 39.814 -14.608 -81.410 1.00 56.97 180 ASP A C 1
ATOM 1452 O O . ASP A 1 180 ? 39.271 -14.935 -82.467 1.00 56.97 180 ASP A O 1
ATOM 1456 N N . ALA A 1 181 ? 39.384 -15.066 -80.233 1.00 53.50 181 ALA A N 1
ATOM 1457 C CA . ALA A 1 181 ? 38.252 -15.974 -80.051 1.00 53.50 181 ALA A CA 1
ATOM 1458 C C . ALA A 1 181 ? 36.877 -15.340 -80.366 1.00 53.50 181 ALA A C 1
ATOM 1460 O O . ALA A 1 181 ? 35.846 -15.894 -79.997 1.00 53.50 181 ALA A O 1
ATOM 1461 N N . GLU A 1 182 ? 36.838 -14.198 -81.058 1.00 52.09 182 GLU A N 1
ATOM 1462 C CA . GLU A 1 182 ? 35.612 -13.672 -81.670 1.00 52.09 182 GLU A CA 1
ATOM 1463 C C . GLU A 1 182 ? 35.479 -14.038 -83.160 1.00 52.09 182 GLU A C 1
ATOM 1465 O O . GLU A 1 182 ? 34.395 -13.876 -83.721 1.00 52.09 182 GLU A O 1
ATOM 1470 N N . SER A 1 183 ? 36.520 -14.590 -83.810 1.00 53.12 183 SER A N 1
ATOM 1471 C CA . SER A 1 183 ? 36.445 -14.929 -85.245 1.00 53.12 183 SER A CA 1
ATOM 1472 C C . SER A 1 183 ? 35.959 -16.358 -85.548 1.00 53.12 183 SER A C 1
ATOM 1474 O O . SER A 1 183 ? 35.355 -16.581 -86.596 1.00 53.12 183 SER A O 1
ATOM 1476 N N . GLU A 1 184 ? 36.109 -17.320 -84.628 1.00 51.19 184 GLU A N 1
ATOM 1477 C CA . GLU A 1 1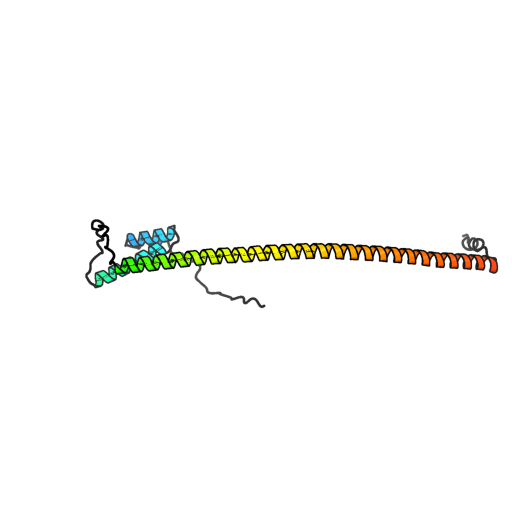84 ? 35.761 -18.728 -84.912 1.00 51.19 184 GLU A CA 1
ATOM 1478 C C . GLU A 1 184 ? 34.348 -19.144 -84.471 1.00 51.19 184 GLU A C 1
ATOM 1480 O O . GLU A 1 184 ? 33.780 -20.086 -85.025 1.00 51.19 184 GLU A O 1
ATOM 1485 N N . PHE A 1 185 ? 33.700 -18.412 -83.557 1.00 45.56 185 PHE A N 1
ATOM 1486 C CA . PHE A 1 185 ? 32.350 -18.778 -83.099 1.00 45.56 185 PHE A CA 1
ATOM 1487 C C . PHE A 1 185 ? 31.232 -18.384 -84.086 1.00 45.56 185 PHE A C 1
ATOM 1489 O O . PHE A 1 185 ? 30.096 -18.839 -83.962 1.00 45.56 185 PHE A O 1
ATOM 1496 N N . ARG A 1 186 ? 31.543 -17.589 -85.122 1.00 50.09 186 ARG A N 1
ATOM 1497 C CA . ARG A 1 186 ? 30.596 -17.254 -86.202 1.00 50.09 186 ARG A CA 1
ATOM 1498 C C . ARG A 1 186 ? 30.534 -18.281 -87.335 1.00 50.09 186 ARG A C 1
ATOM 1500 O O . ARG A 1 186 ? 29.693 -18.123 -88.213 1.00 50.09 186 ARG A O 1
ATOM 1507 N N . MET A 1 187 ? 31.358 -19.331 -87.310 1.00 47.41 187 MET A N 1
ATOM 1508 C CA . MET A 1 187 ? 31.372 -20.355 -88.364 1.00 47.41 187 MET A CA 1
ATOM 1509 C C . MET A 1 187 ? 30.578 -21.630 -88.031 1.00 47.41 187 MET A C 1
ATOM 1511 O O . MET A 1 187 ? 30.433 -22.482 -88.901 1.00 47.41 187 MET A O 1
ATOM 1515 N N . PHE A 1 188 ? 30.043 -21.775 -86.808 1.00 49.56 188 PHE A N 1
ATOM 1516 C CA . PHE A 1 188 ? 29.379 -23.018 -86.371 1.00 49.56 188 PHE A CA 1
ATOM 1517 C C . PHE A 1 188 ? 27.855 -22.912 -86.161 1.00 49.56 188 PHE A C 1
ATOM 1519 O O . PHE A 1 188 ? 27.227 -23.886 -85.761 1.00 49.56 188 PHE A O 1
ATOM 1526 N N . LEU A 1 189 ? 27.230 -21.765 -86.465 1.00 48.09 189 LEU A N 1
ATOM 1527 C CA . LEU A 1 189 ? 25.763 -21.595 -86.421 1.00 48.09 189 LEU A CA 1
ATOM 1528 C C . LEU A 1 189 ? 25.163 -21.089 -87.747 1.00 48.09 189 LEU A C 1
ATOM 1530 O O . LEU A 1 189 ? 24.152 -20.391 -87.756 1.00 48.09 189 LEU A O 1
ATOM 1534 N N . THR A 1 190 ? 25.751 -21.478 -88.879 1.00 54.31 190 THR A N 1
ATOM 1535 C CA . THR A 1 190 ? 25.100 -21.379 -90.198 1.00 54.31 190 THR A CA 1
ATOM 1536 C C . THR A 1 190 ? 25.197 -22.708 -90.938 1.00 54.31 190 THR A C 1
ATOM 1538 O O . THR A 1 190 ? 25.974 -22.856 -91.877 1.00 54.31 190 THR A O 1
ATOM 1541 N N . THR A 1 191 ? 24.399 -23.685 -90.521 1.00 49.19 191 THR A N 1
ATOM 1542 C CA . THR A 1 191 ? 23.941 -24.759 -91.410 1.00 49.19 191 THR A CA 1
ATOM 1543 C C . THR A 1 191 ? 22.620 -24.332 -92.062 1.00 49.19 191 THR A C 1
ATOM 1545 O O . THR A 1 191 ? 21.675 -24.010 -91.341 1.00 49.19 191 THR A O 1
ATOM 1548 N N . PRO A 1 192 ? 22.530 -24.277 -93.404 1.00 58.75 192 PRO A N 1
ATOM 1549 C CA . PRO A 1 192 ? 21.271 -24.081 -94.109 1.00 58.75 192 PRO A CA 1
ATOM 1550 C C . PRO A 1 192 ? 20.583 -25.419 -94.437 1.00 58.75 192 PRO A C 1
ATOM 1552 O O . PRO A 1 192 ? 21.263 -26.412 -94.691 1.00 58.75 192 PRO A O 1
ATOM 1555 N N . ALA A 1 193 ? 19.251 -25.328 -94.544 1.00 49.50 193 ALA A N 1
ATOM 1556 C CA . ALA A 1 193 ? 18.252 -26.304 -95.010 1.00 49.50 193 ALA A CA 1
ATOM 1557 C C . ALA A 1 193 ? 17.843 -27.416 -94.028 1.00 49.50 193 ALA A C 1
ATOM 1559 O O . ALA A 1 193 ? 18.618 -28.371 -93.813 1.00 49.50 193 ALA A O 1
#

Sequence (193 aa):
MKDIQTNFEGIWPTSLEFNETDLIEIKDETVRQAALQYQQTGSLLPIVKMELKCKILQNRLSRGEGEIEIDFTSRESGQFQLSPEEIERINKRRESNRLSARKSRMKKKSAVGKLKKEVAELEAKNSSLRQELIHLRQEKSRLLTFYSSCYKQQIEFSNFSDTSISASVNSALRTIIGVDAESEFRMFLTTPA